Protein AF-A0A182TQW3-F1 (afdb_monomer)

pLDDT: mean 81.16, std 22.15, range [27.34, 97.94]

Foldseek 3Di:
DDDDDDDDPQDDDEDQQFDDSPSPHGDDDVVVHLAPPPWDWDADDSRDIATHADQQFDDRRSPDGDAPPDVDLAPDPWDWDGDRNDIFTHEDPQFDDRRSPHGDQCCVVPVQQADDPWDWDDDGSDIATHEDAQFDDRRRPDGDAQPVPQQAPPPWDWAGDRNDIATHEDPQFAARRSPEGQPCVVVQAPDPWDWDADNPHNDIATREDQQFDDRRRPHGDFPVVVDQQAPPPWDWDGDRRGIATREDAQFDDRRSPDGHFPCVVVPWPDPFDWDGDRNDIDTHDDPPDPPDGDRDDPPDPPPDDDDDPDPDDDDDDDDDDDDDDDDDPDDDDDDDDDDDD

InterPro domains:
  IPR000152 EGF-type aspartate/asparagine hydroxylation site [PS00010] (80-91)
  IPR000152 EGF-type aspartate/asparagine hydroxylation site [PS00010] (120-131)
  IPR000152 EGF-type aspartate/asparagine hydroxylation site [PS00010] (158-169)
  IPR000152 EGF-type aspartate/asparagine hydroxylation site [PS00010] (236-247)
  IPR000152 EGF-type aspartate/asparagine hydroxylation site [PS00010] (274-285)
  IPR000742 EGF-like domain [PF00008] (30-61)
  IPR000742 EGF-like domain [PF00008] (69-98)
  IPR000742 EGF-like domain [PF00008] (147-175)
  IPR000742 EGF-like domain [PF00008] (184-215)
  IPR000742 EGF-like domain [PF00008] (263-285)
  IPR000742 EGF-like domain [PS00022] (51-62)
  IPR000742 EGF-like domain [PS00022] (89-100)
  IPR000742 EGF-like domain [PS00022] (129-140)
  IPR000742 EGF-like domain [PS00022] (167-178)
  IPR000742 EGF-like domain [PS00022] (206-217)
  IPR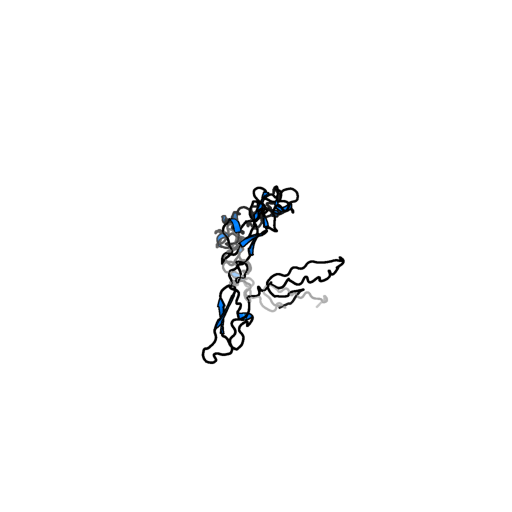000742 EGF-like domain [PS00022] (245-256)
  IPR000742 EGF-like domain [PS01186] (51-62)
  IPR000742 EGF-like domain [PS01186] (129-140)
  IPR000742 EGF-like domain [PS01186] (206-217)
  IPR000742 EGF-like domain [PS01186] (245-256)

Radius of gyration: 55.01 Å; Cα contacts (8 Å, |Δi|>4): 596; chains: 1; bounding box: 114×57×152 Å

Organism: NCBI:txid34690

Structure (mmCIF, N/CA/C/O backbone):
data_AF-A0A182TQW3-F1
#
_entry.id   AF-A0A182TQW3-F1
#
loop_
_atom_site.group_PDB
_atom_site.id
_atom_site.type_symbol
_atom_site.label_atom_id
_atom_site.label_alt_id
_atom_site.label_comp_id
_atom_site.label_asym_id
_atom_site.label_entity_id
_atom_site.label_seq_id
_atom_site.pdbx_PDB_ins_code
_atom_site.Cartn_x
_atom_site.Cartn_y
_atom_site.Cartn_z
_atom_site.occupancy
_atom_site.B_iso_or_equiv
_atom_site.auth_seq_id
_atom_site.auth_comp_id
_atom_site.auth_asym_id
_atom_site.auth_atom_id
_atom_site.pdbx_PDB_model_num
ATOM 1 N N . MET A 1 1 ? -79.678 17.654 56.203 1.00 34.41 1 MET A N 1
ATOM 2 C CA . MET A 1 1 ? -79.999 19.106 56.222 1.00 34.41 1 MET A CA 1
ATOM 3 C C . MET A 1 1 ? -79.226 19.700 57.397 1.00 34.41 1 MET A C 1
ATOM 5 O O . MET A 1 1 ? -79.462 19.227 58.493 1.00 34.41 1 MET A O 1
ATOM 9 N N . ARG A 1 2 ? -78.229 20.586 57.287 1.00 37.72 2 ARG A N 1
ATOM 10 C CA . ARG A 1 2 ? -77.992 21.768 56.430 1.00 37.72 2 ARG A CA 1
ATOM 11 C C . ARG A 1 2 ? -76.503 21.849 56.000 1.00 37.72 2 ARG A C 1
ATOM 13 O O . ARG A 1 2 ? -75.641 21.493 56.787 1.00 37.72 2 ARG A O 1
ATOM 20 N N . THR A 1 3 ? -76.250 22.039 54.699 1.00 36.78 3 THR A N 1
ATOM 21 C CA . THR A 1 3 ? -75.613 23.196 54.004 1.00 36.78 3 THR A CA 1
ATOM 22 C C . THR A 1 3 ? -74.088 23.353 54.119 1.00 36.78 3 THR A C 1
ATOM 24 O O . THR A 1 3 ? -73.597 23.979 55.052 1.00 36.78 3 THR A O 1
ATOM 27 N N . ALA A 1 4 ? -73.387 22.910 53.070 1.00 32.25 4 ALA A N 1
ATOM 28 C CA . ALA A 1 4 ? -72.278 23.620 52.426 1.00 32.25 4 ALA A CA 1
ATOM 29 C C . ALA A 1 4 ? -72.306 23.266 50.922 1.00 32.25 4 ALA A C 1
ATOM 31 O O . ALA A 1 4 ? -72.622 22.131 50.562 1.00 32.25 4 ALA A O 1
ATOM 32 N N . GLU A 1 5 ? -72.099 24.266 50.068 1.00 36.94 5 GLU A N 1
ATOM 33 C CA . GLU A 1 5 ? -72.273 24.241 48.611 1.00 36.94 5 GLU A CA 1
ATOM 34 C C . GLU A 1 5 ? -71.213 23.394 47.875 1.00 36.94 5 GLU A C 1
ATOM 36 O O . GLU A 1 5 ? -70.069 23.279 48.310 1.00 36.94 5 GLU A O 1
ATOM 41 N N . HIS A 1 6 ? -71.621 22.804 46.743 1.00 39.56 6 HIS A N 1
ATOM 42 C CA . HIS A 1 6 ? -70.799 22.063 45.775 1.00 39.56 6 HIS A CA 1
ATOM 43 C C . HIS A 1 6 ? -69.537 22.866 45.390 1.00 39.56 6 HIS A C 1
ATOM 45 O O . HIS A 1 6 ? -69.623 24.048 45.081 1.00 39.56 6 HIS A O 1
ATOM 51 N N . THR A 1 7 ? -68.333 22.288 45.333 1.00 37.94 7 THR A N 1
ATOM 52 C CA . THR A 1 7 ? -67.910 21.460 44.193 1.00 37.94 7 THR A CA 1
ATOM 53 C C . THR A 1 7 ? -66.762 20.519 44.602 1.00 37.94 7 THR A C 1
ATOM 55 O O . THR A 1 7 ? -65.624 20.933 44.784 1.00 37.94 7 THR A O 1
ATOM 58 N N . GLN A 1 8 ? -67.122 19.236 44.707 1.00 44.62 8 GLN A N 1
ATOM 59 C CA . GLN A 1 8 ? -66.324 18.034 44.429 1.00 44.62 8 GLN A CA 1
ATOM 60 C C . GLN A 1 8 ? -65.150 17.661 45.356 1.00 44.62 8 GLN A C 1
ATOM 62 O O . GLN A 1 8 ? -63.990 17.684 44.962 1.00 44.62 8 GLN A O 1
ATOM 67 N N . CYS A 1 9 ? -65.479 17.118 46.534 1.00 47.47 9 CYS A N 1
ATOM 68 C CA . CYS A 1 9 ? -64.620 16.142 47.212 1.00 47.47 9 CYS A CA 1
ATOM 69 C C . CYS A 1 9 ? -65.271 14.753 47.082 1.00 47.47 9 CYS A C 1
ATOM 71 O O . CYS A 1 9 ? -66.098 14.349 47.894 1.00 47.47 9 CYS A O 1
ATOM 73 N N . ASN A 1 10 ? -64.981 14.065 45.976 1.00 55.94 10 ASN A N 1
ATOM 74 C CA . ASN A 1 10 ? -65.621 12.809 45.564 1.00 55.94 10 ASN A CA 1
ATOM 75 C C . ASN A 1 10 ? -65.004 11.567 46.250 1.00 55.94 10 ASN A C 1
ATOM 77 O O . ASN A 1 10 ? -64.784 10.548 45.598 1.00 55.94 10 ASN A O 1
ATOM 81 N N . LEU A 1 11 ? -64.700 11.638 47.551 1.00 59.94 11 LEU A N 1
ATOM 82 C CA . LEU A 1 11 ? -64.132 10.509 48.293 1.00 59.94 11 LEU A CA 1
ATOM 83 C C . LEU A 1 11 ? -64.907 10.261 49.596 1.00 59.94 11 LEU A C 1
ATOM 85 O O . LEU A 1 11 ? -64.672 10.911 50.613 1.00 59.94 11 LEU A O 1
ATOM 89 N N . CYS A 1 12 ? -65.846 9.313 49.561 1.00 70.12 12 CYS A N 1
ATOM 90 C CA . CYS A 1 12 ? -66.469 8.763 50.764 1.00 70.12 12 CYS A CA 1
ATOM 91 C C . CYS A 1 12 ? -65.430 7.924 51.526 1.00 70.12 12 CYS A C 1
ATOM 93 O O . CYS A 1 12 ? -64.939 6.929 50.997 1.00 70.12 12 CYS A O 1
ATOM 95 N N . MET A 1 13 ? -65.092 8.307 52.762 1.00 77.06 13 MET A N 1
ATOM 96 C CA . MET A 1 13 ? -64.320 7.440 53.658 1.00 77.06 13 MET A CA 1
ATOM 97 C C . MET A 1 13 ? -65.274 6.478 54.369 1.00 77.06 13 MET A C 1
ATOM 99 O O . MET A 1 13 ? -66.148 6.916 55.114 1.00 77.06 13 MET A O 1
ATOM 103 N N . CYS A 1 14 ? -65.124 5.180 54.118 1.00 79.56 14 CYS A N 1
ATOM 104 C CA . CYS A 1 14 ? -65.974 4.147 54.705 1.00 79.56 14 CYS A CA 1
ATOM 105 C C . CYS A 1 14 ? -65.579 3.809 56.146 1.00 79.56 14 CYS A C 1
ATOM 107 O O . CYS A 1 14 ? -64.405 3.879 56.510 1.00 79.56 14 CYS A O 1
ATOM 109 N N . GLU A 1 15 ? -66.559 3.393 56.956 1.00 78.56 15 GLU A N 1
ATOM 110 C CA . GLU A 1 15 ? -66.288 2.810 58.273 1.00 78.56 15 GLU A CA 1
ATOM 111 C C . GLU A 1 15 ? -65.476 1.502 58.154 1.00 78.56 15 GLU A C 1
ATOM 113 O O . GLU A 1 15 ? -65.586 0.797 57.141 1.00 78.56 15 GLU A O 1
ATOM 118 N N . PRO A 1 16 ? -64.678 1.134 59.183 1.00 73.88 16 PRO A N 1
ATOM 119 C CA . PRO A 1 16 ? -63.898 -0.100 59.173 1.00 73.88 16 PRO A CA 1
ATOM 120 C C . PRO A 1 16 ? -64.781 -1.324 58.895 1.00 73.88 16 PRO A C 1
ATOM 122 O O . PRO A 1 16 ? -65.657 -1.664 59.689 1.00 73.88 16 PRO A O 1
ATOM 125 N N . GLY A 1 17 ? -64.534 -1.999 57.769 1.00 74.81 17 GLY A N 1
ATOM 126 C CA . GLY A 1 17 ? -65.299 -3.177 57.358 1.00 74.81 17 GLY A CA 1
ATOM 127 C C . GLY A 1 17 ? -66.280 -2.966 56.205 1.00 74.81 17 GLY A C 1
ATOM 128 O O . GLY A 1 17 ? -66.959 -3.928 55.849 1.00 74.81 17 GLY A O 1
ATOM 129 N N . TYR A 1 18 ? -66.330 -1.777 55.597 1.00 80.75 18 TYR A N 1
ATOM 130 C CA . TYR A 1 18 ? -67.124 -1.497 54.396 1.00 80.75 18 TYR A CA 1
ATOM 131 C C . TYR A 1 18 ? -66.255 -0.979 53.238 1.00 80.75 18 TYR A C 1
ATOM 133 O O . TYR A 1 18 ? -65.221 -0.348 53.444 1.00 80.75 18 TYR A O 1
ATOM 141 N N . THR A 1 19 ? -66.663 -1.271 52.005 1.00 80.69 19 THR A N 1
ATOM 142 C CA . THR A 1 19 ? -65.996 -0.901 50.748 1.00 80.69 19 THR A CA 1
ATOM 143 C C . THR A 1 19 ? -67.038 -0.547 49.672 1.00 80.69 19 THR A C 1
ATOM 145 O O . THR A 1 19 ? -68.240 -0.701 49.896 1.00 80.69 19 THR A O 1
ATOM 148 N N . GLY A 1 20 ? -66.597 -0.068 48.507 1.00 76.94 20 GLY A N 1
ATOM 149 C CA . GLY A 1 20 ? -67.465 0.421 47.426 1.00 76.94 20 GLY A CA 1
ATOM 150 C C . GLY A 1 20 ? -67.540 1.949 47.354 1.00 76.94 20 GLY A C 1
ATOM 151 O O . GLY A 1 20 ? -67.079 2.651 48.254 1.00 76.94 20 GLY A O 1
ATOM 152 N N . LYS A 1 21 ? -68.101 2.484 46.261 1.00 81.75 21 LYS A N 1
ATOM 153 C CA . LYS A 1 21 ? -68.125 3.938 45.989 1.00 81.75 21 LYS A CA 1
ATOM 154 C C . LYS A 1 21 ? -68.968 4.706 47.016 1.00 81.75 21 LYS A C 1
ATOM 156 O O . LYS A 1 21 ? -68.689 5.874 47.274 1.00 81.75 21 LYS A O 1
ATOM 161 N N . ASN A 1 22 ? -69.961 4.036 47.601 1.00 83.88 22 ASN A N 1
ATOM 162 C CA . ASN A 1 22 ? -70.878 4.561 48.607 1.00 83.88 22 ASN A CA 1
ATOM 163 C C . ASN A 1 22 ? -70.830 3.740 49.918 1.00 83.88 22 ASN A C 1
ATOM 165 O O . ASN A 1 22 ? -71.768 3.822 50.709 1.00 83.88 22 ASN A O 1
ATOM 169 N N . CYS A 1 23 ? -69.771 2.950 50.154 1.00 82.62 23 CYS A N 1
ATOM 170 C CA . CYS A 1 23 ? -69.615 2.080 51.332 1.00 82.62 23 CYS A CA 1
ATOM 171 C C . CYS A 1 23 ? -70.720 1.019 51.496 1.00 82.62 23 CYS A C 1
ATOM 173 O O . CYS A 1 23 ? -71.064 0.617 52.605 1.00 82.62 23 CYS A O 1
ATOM 175 N N . GLU A 1 24 ? -71.293 0.577 50.381 1.00 82.56 24 GLU A N 1
ATOM 176 C CA . GLU A 1 24 ? -72.445 -0.320 50.320 1.00 82.56 24 GLU A CA 1
ATOM 177 C C . GLU A 1 24 ? -72.103 -1.802 50.530 1.00 82.56 24 GLU A C 1
ATOM 179 O O . GLU A 1 24 ? -72.990 -2.604 50.821 1.00 82.56 24 GLU A O 1
ATOM 184 N N . SER A 1 25 ? -70.833 -2.181 50.365 1.00 81.69 25 SER A N 1
ATOM 185 C CA . SER A 1 25 ? -70.387 -3.577 50.394 1.00 81.69 25 SER A CA 1
ATOM 186 C C . SER A 1 25 ? -69.576 -3.881 51.648 1.00 81.69 25 SER A C 1
ATOM 188 O O . SER A 1 25 ? -68.770 -3.065 52.082 1.00 81.69 25 SER A O 1
ATOM 190 N N . GLY A 1 26 ? -69.731 -5.081 52.212 1.00 80.88 26 GLY A N 1
ATOM 191 C CA . GLY A 1 26 ? -68.857 -5.556 53.287 1.00 80.88 26 GLY A CA 1
ATOM 192 C C . GLY A 1 26 ? -67.436 -5.808 52.774 1.00 80.88 26 GLY A C 1
ATOM 193 O O . GLY A 1 26 ? -67.249 -6.403 51.714 1.00 80.88 26 GLY A O 1
ATOM 194 N N . TYR A 1 27 ? -66.426 -5.366 53.518 1.00 83.88 27 TYR A N 1
ATOM 195 C CA . TYR A 1 27 ? -65.022 -5.600 53.192 1.00 83.88 27 TYR A CA 1
ATOM 196 C C . TYR A 1 27 ? -64.660 -7.074 53.415 1.00 83.88 27 TYR A C 1
ATOM 198 O O . TYR A 1 27 ? -64.742 -7.579 54.537 1.00 83.88 27 TYR A O 1
ATOM 206 N N . ILE A 1 28 ? -64.231 -7.750 52.345 1.00 86.06 28 ILE A N 1
ATOM 207 C CA . ILE A 1 28 ? -63.730 -9.127 52.376 1.00 86.06 28 ILE A CA 1
ATOM 208 C C . ILE A 1 28 ? -62.225 -9.085 52.070 1.00 86.06 28 ILE A C 1
ATOM 210 O O . ILE A 1 28 ? -61.855 -8.853 50.919 1.00 86.06 28 ILE A O 1
ATOM 214 N N . PRO A 1 29 ? -61.341 -9.324 53.059 1.00 86.69 29 PRO A N 1
ATOM 215 C CA . PRO A 1 29 ? -59.902 -9.082 52.922 1.00 86.69 29 PRO A CA 1
ATOM 216 C C . PRO A 1 29 ? -59.186 -9.805 51.765 1.00 86.69 29 PRO A C 1
ATOM 218 O O . PRO A 1 29 ? -58.165 -9.310 51.306 1.00 86.69 29 PRO A O 1
ATOM 221 N N . CYS A 1 30 ? -59.701 -10.947 51.291 1.00 89.94 30 CYS A N 1
ATOM 222 C CA . CYS A 1 30 ? -59.095 -11.754 50.219 1.00 89.94 30 CYS A CA 1
ATOM 223 C C . CYS A 1 30 ? -59.939 -11.836 48.930 1.00 89.94 30 CYS A C 1
ATOM 225 O O . CYS A 1 30 ? -59.713 -12.730 48.116 1.00 89.94 30 CYS A O 1
ATOM 227 N N . SER A 1 31 ? -60.930 -10.958 48.734 1.00 90.25 31 SER A N 1
ATOM 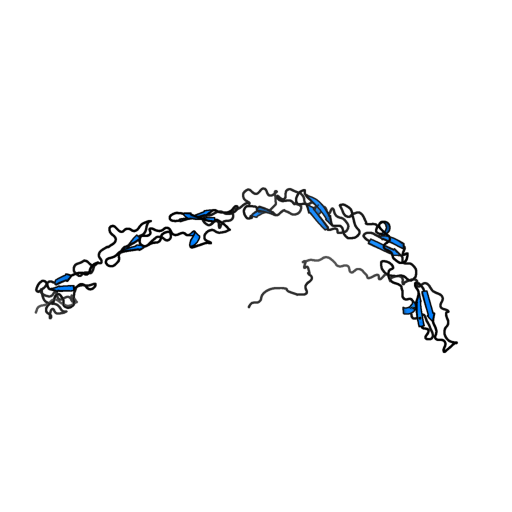228 C CA . SER A 1 31 ? -61.794 -10.990 47.545 1.00 90.25 31 SER A CA 1
ATOM 229 C C . SER A 1 31 ? -62.087 -9.577 47.021 1.00 90.25 31 SER A C 1
ATOM 231 O O . SER A 1 31 ? -62.989 -8.924 47.551 1.00 90.25 31 SER A O 1
ATOM 233 N N . PRO A 1 32 ? -61.389 -9.111 45.962 1.00 88.19 32 PRO A N 1
ATOM 234 C CA . PRO A 1 32 ? -60.300 -9.790 45.239 1.00 88.19 32 PRO A CA 1
ATOM 235 C C . PRO A 1 32 ? -59.017 -9.919 46.082 1.00 88.19 32 PRO A C 1
ATOM 237 O O . PRO A 1 32 ? -58.831 -9.175 47.042 1.00 88.19 32 PRO A O 1
ATOM 240 N N . SER A 1 33 ? -58.142 -10.874 45.741 1.00 91.94 33 SER A N 1
ATOM 241 C CA . SER A 1 33 ? -56.879 -11.074 46.469 1.00 91.94 33 SER A CA 1
ATOM 242 C C . SER A 1 33 ? -56.004 -9.814 46.383 1.00 91.94 33 SER A C 1
ATOM 244 O O . SER A 1 33 ? -55.692 -9.392 45.269 1.00 91.94 33 SER A O 1
ATOM 246 N N . PRO A 1 34 ? -55.579 -9.228 47.519 1.00 92.81 34 PRO A N 1
ATOM 247 C CA . PRO A 1 34 ? -54.639 -8.110 47.530 1.00 92.81 34 PRO A CA 1
ATOM 248 C C . PRO A 1 34 ? -53.194 -8.552 47.249 1.00 92.81 34 PRO A C 1
ATOM 250 O O . PRO A 1 34 ? -52.364 -7.713 46.914 1.00 92.81 34 PRO A O 1
ATOM 253 N N . CYS A 1 35 ? -52.890 -9.848 47.388 1.00 95.69 35 CYS A N 1
ATOM 254 C CA . CYS A 1 35 ? -51.554 -10.394 47.170 1.00 95.69 35 CYS A CA 1
ATOM 255 C C . CYS A 1 35 ? -51.217 -10.440 45.673 1.00 95.69 35 CYS A C 1
ATOM 257 O O . CYS A 1 35 ? -52.005 -10.948 44.871 1.00 95.69 35 CYS A O 1
ATOM 259 N N . GLN A 1 36 ? -50.038 -9.937 45.321 1.00 95.81 36 GLN A N 1
ATOM 260 C CA . GLN A 1 36 ? -49.478 -9.865 43.974 1.00 95.81 36 GLN A CA 1
ATOM 261 C C . GLN A 1 36 ? -48.527 -11.043 43.710 1.00 95.81 36 GLN A C 1
ATOM 263 O O . GLN A 1 36 ? -48.303 -11.876 44.589 1.00 95.81 36 GLN A O 1
ATOM 268 N N . ASN A 1 37 ? -48.007 -11.142 42.481 1.00 94.25 37 ASN A N 1
ATOM 269 C CA . ASN A 1 37 ? -46.970 -12.105 42.077 1.00 94.25 37 ASN A CA 1
ATOM 270 C C . ASN A 1 37 ? -47.269 -13.578 42.429 1.00 94.25 37 ASN A C 1
ATOM 272 O O . ASN A 1 37 ? -46.371 -14.368 42.699 1.00 94.25 37 ASN A O 1
ATOM 276 N N . GLY A 1 38 ? -48.550 -13.965 42.434 1.00 92.56 38 GLY A N 1
ATOM 277 C CA . GLY A 1 38 ? -48.976 -15.326 42.783 1.00 92.56 38 GLY A CA 1
ATOM 278 C C . GLY A 1 38 ? -49.016 -15.619 44.289 1.00 92.56 38 GLY A C 1
ATOM 279 O O . GLY A 1 38 ? -49.159 -16.777 44.682 1.00 92.56 38 GLY A O 1
ATOM 280 N N . GLY A 1 39 ? -48.918 -14.594 45.140 1.00 95.00 39 GLY A N 1
ATOM 281 C CA . GLY A 1 39 ? -49.059 -14.715 46.587 1.00 95.00 39 GLY A CA 1
ATOM 282 C C . GLY A 1 39 ? -50.417 -15.268 47.014 1.00 95.00 39 GLY A C 1
ATOM 283 O O . GLY A 1 39 ? -51.464 -14.946 46.450 1.00 95.00 39 GLY A O 1
ATOM 284 N N . THR A 1 40 ? -50.405 -16.112 48.045 1.00 96.00 40 THR A N 1
ATOM 285 C CA . THR A 1 40 ? -51.624 -16.741 48.569 1.00 96.00 40 THR A CA 1
ATOM 286 C C . THR A 1 40 ? -52.204 -15.900 49.703 1.00 96.00 40 THR A C 1
ATOM 288 O O . THR A 1 40 ? -51.574 -15.759 50.753 1.00 96.00 40 THR A O 1
ATOM 291 N N . CYS A 1 41 ? -53.418 -15.372 49.520 1.00 95.44 41 CYS A N 1
ATOM 292 C CA . CYS A 1 41 ? -54.106 -14.597 50.555 1.00 95.44 41 CYS A CA 1
ATOM 293 C C . CYS A 1 41 ? -54.724 -15.499 51.623 1.00 95.44 41 CYS A C 1
ATOM 295 O O . CYS A 1 41 ? -55.493 -16.413 51.318 1.00 95.44 41 CYS A O 1
ATOM 297 N N . LYS A 1 42 ? -54.436 -15.200 52.890 1.00 94.62 42 LYS A N 1
ATOM 298 C CA . LYS A 1 42 ? -55.077 -15.822 54.046 1.00 94.62 42 LYS A CA 1
ATOM 299 C C . LYS A 1 42 ? -55.744 -14.747 54.897 1.00 94.62 42 LYS A C 1
ATOM 301 O O . LYS A 1 42 ? -55.100 -13.803 55.340 1.00 94.62 42 LYS A O 1
ATOM 306 N N . GLN A 1 43 ? -57.039 -14.899 55.159 1.00 91.00 43 GLN A N 1
ATOM 307 C CA . GLN A 1 43 ? -57.742 -14.007 56.076 1.00 91.00 43 GLN A CA 1
ATOM 308 C C . GLN A 1 43 ? -57.316 -14.304 57.523 1.00 91.00 43 GLN A C 1
ATOM 310 O O . GLN A 1 43 ? -57.457 -15.438 57.987 1.00 91.00 43 GLN A O 1
ATOM 315 N N . SER A 1 44 ? -56.812 -13.287 58.229 1.00 87.25 44 SER A N 1
ATOM 316 C CA . SER A 1 44 ? -56.310 -13.419 59.608 1.00 87.25 44 SER A CA 1
ATOM 317 C C . SER A 1 44 ? -57.338 -12.952 60.637 1.00 87.25 44 SER A C 1
ATOM 319 O O . SER A 1 44 ? -57.530 -13.606 61.659 1.00 87.25 44 SER A O 1
ATOM 321 N N . THR A 1 45 ? -58.049 -11.853 60.366 1.00 86.69 45 THR A N 1
ATOM 322 C CA . THR A 1 45 ? -59.169 -11.380 61.200 1.00 86.69 45 THR A CA 1
ATOM 323 C C . THR A 1 45 ? -60.350 -10.937 60.334 1.00 86.69 45 THR A C 1
ATOM 325 O O . THR A 1 45 ? -60.312 -11.022 59.106 1.00 86.69 45 THR A O 1
ATOM 328 N N . LYS A 1 46 ? -61.420 -10.421 60.956 1.00 82.50 46 LYS A N 1
ATOM 329 C CA . LYS A 1 46 ? -62.594 -9.906 60.236 1.00 82.50 46 LYS A CA 1
ATOM 330 C C . LYS A 1 46 ? -62.238 -8.803 59.225 1.00 82.50 46 LYS A C 1
ATOM 332 O O . LYS A 1 46 ? -62.896 -8.712 58.197 1.00 82.50 46 LYS A O 1
ATOM 337 N N . TYR A 1 47 ? -61.186 -8.022 59.490 1.00 83.06 47 TYR A N 1
ATOM 338 C CA . TYR A 1 47 ? -60.768 -6.892 58.649 1.00 83.06 47 TYR A CA 1
ATOM 339 C C . TYR A 1 47 ? -59.277 -6.919 58.267 1.00 83.06 47 TYR A C 1
ATOM 341 O O . TYR A 1 47 ? -58.776 -5.934 57.734 1.00 83.06 47 TYR A O 1
ATOM 349 N N . SER A 1 48 ? -58.552 -8.013 58.532 1.00 87.69 48 SER A N 1
ATOM 350 C CA . SER A 1 48 ? -57.134 -8.143 58.166 1.00 87.69 48 SER A CA 1
ATOM 351 C C . SER A 1 48 ? -56.847 -9.426 57.393 1.00 87.69 48 SER A C 1
ATOM 353 O O . SER A 1 48 ? -57.497 -10.457 57.583 1.00 87.69 48 SER A O 1
ATOM 355 N N . TYR A 1 49 ? -55.837 -9.346 56.537 1.00 91.62 49 TYR A N 1
ATOM 356 C CA . TYR A 1 49 ? -55.296 -10.444 55.751 1.00 91.62 49 TYR A CA 1
ATOM 357 C C . TYR A 1 49 ? -53.786 -10.546 55.966 1.00 91.62 49 TYR A C 1
ATOM 359 O O . TYR A 1 49 ? -53.150 -9.614 56.461 1.00 91.62 49 TYR A O 1
ATOM 367 N N . GLU A 1 50 ? -53.235 -11.678 55.560 1.00 95.00 50 GLU A N 1
ATOM 368 C CA . GLU A 1 50 ? -51.811 -11.955 55.475 1.00 95.00 50 GLU A CA 1
ATOM 369 C C . GLU A 1 50 ? -51.538 -12.617 54.122 1.00 95.00 50 GLU A C 1
ATOM 371 O O . GLU A 1 50 ? -52.237 -13.557 53.727 1.00 95.00 50 GLU A O 1
ATOM 376 N N . CYS A 1 51 ? -50.541 -12.114 53.401 1.00 95.88 51 CYS A N 1
ATOM 377 C CA . CYS A 1 51 ? -50.097 -12.704 52.148 1.00 95.88 51 CYS A CA 1
ATOM 378 C C . CYS A 1 51 ? -48.935 -13.656 52.415 1.00 95.88 51 CYS A C 1
ATOM 380 O O . CYS A 1 51 ? -47.917 -13.265 52.978 1.00 95.88 51 CYS A O 1
ATOM 382 N N . LYS A 1 52 ? -49.079 -14.913 51.991 1.00 96.38 52 LYS A N 1
ATOM 383 C CA . LYS A 1 52 ? -47.949 -15.840 51.920 1.00 96.38 52 LYS A CA 1
ATOM 384 C C . LYS A 1 52 ? -47.253 -15.660 50.582 1.00 96.38 52 LYS A C 1
ATOM 386 O O . LYS A 1 52 ? -47.816 -16.038 49.550 1.00 96.38 52 LYS A O 1
ATOM 391 N N . CYS A 1 53 ? -46.060 -15.082 50.623 1.00 96.25 53 CYS A N 1
ATOM 392 C CA . CYS A 1 53 ? -45.287 -14.802 49.425 1.00 96.25 53 CYS A CA 1
ATOM 393 C C . CYS A 1 53 ? -44.595 -16.061 48.894 1.00 96.25 53 CYS A C 1
ATOM 395 O O . CYS A 1 53 ? -44.092 -16.859 49.693 1.00 96.25 53 CYS A O 1
ATOM 397 N N . PRO A 1 54 ? -44.595 -16.276 47.566 1.00 95.44 54 PRO A N 1
ATOM 398 C CA . PRO A 1 54 ? -43.738 -17.275 46.944 1.00 95.44 54 PRO A CA 1
ATOM 399 C C . PRO A 1 54 ? -42.256 -16.934 47.184 1.00 95.44 54 PRO A C 1
ATOM 401 O O . PRO A 1 54 ? -41.944 -15.779 47.483 1.00 95.44 54 PRO A O 1
ATOM 404 N N . PRO A 1 55 ? -41.337 -17.908 47.041 1.00 93.88 55 PRO A N 1
ATOM 405 C CA . PRO A 1 55 ? -39.900 -17.636 47.091 1.00 93.88 55 PRO A CA 1
ATOM 406 C C . PRO A 1 55 ? -39.505 -16.519 46.114 1.00 93.88 55 PRO A C 1
ATOM 408 O O . PRO A 1 55 ? -40.007 -16.490 44.990 1.00 93.88 55 PRO A O 1
ATOM 411 N N . GLY A 1 56 ? -38.637 -15.609 46.558 1.00 92.62 56 GLY A N 1
ATOM 412 C CA . GLY A 1 56 ? -38.201 -14.434 45.794 1.00 92.62 56 GLY A CA 1
ATOM 413 C C . GLY A 1 56 ? -39.068 -13.184 45.954 1.00 92.62 56 GLY A C 1
ATOM 414 O O . GLY A 1 56 ? -38.685 -12.144 45.450 1.00 92.62 56 GLY A O 1
ATOM 415 N N . PHE A 1 57 ? -40.206 -13.225 46.657 1.00 96.00 57 PHE A N 1
ATOM 416 C CA . PHE A 1 57 ? -41.030 -12.028 46.877 1.00 96.00 57 PHE A CA 1
ATOM 417 C C . PHE A 1 57 ? -41.183 -11.681 48.357 1.00 96.00 57 PHE A C 1
ATOM 419 O O . PHE A 1 57 ? -41.349 -12.551 49.215 1.00 96.00 57 PHE A O 1
ATOM 426 N N . GLN A 1 58 ? -41.222 -10.382 48.638 1.00 94.25 58 GLN A N 1
ATOM 427 C CA . GLN A 1 58 ? -41.430 -9.806 49.960 1.00 94.25 58 GLN A CA 1
ATOM 428 C C . GLN A 1 58 ? -42.411 -8.623 49.907 1.00 94.25 58 GLN A C 1
ATOM 430 O O . GLN A 1 58 ? -42.981 -8.291 48.866 1.00 94.25 58 GLN A O 1
ATOM 435 N N . GLY A 1 59 ? -42.642 -7.999 51.059 1.00 94.69 59 GLY A N 1
ATOM 436 C CA . GLY A 1 59 ? -43.624 -6.928 51.211 1.00 94.69 59 GLY A CA 1
ATOM 437 C C . GLY A 1 59 ? -44.964 -7.433 51.743 1.00 94.69 59 GLY A C 1
ATOM 438 O O . GLY A 1 59 ? -45.188 -8.631 51.936 1.00 94.69 59 GLY A O 1
ATOM 439 N N . LYS A 1 60 ? -45.871 -6.501 52.041 1.00 93.81 60 LYS A N 1
ATOM 440 C CA . LYS A 1 60 ? -47.155 -6.828 52.686 1.00 93.81 60 LYS A CA 1
ATOM 441 C C . LYS A 1 60 ? -48.078 -7.614 51.754 1.00 93.81 60 LYS A C 1
ATOM 443 O O . LYS A 1 60 ? -48.869 -8.439 52.212 1.00 93.81 60 LYS A O 1
ATOM 448 N N . ASN A 1 61 ? -47.979 -7.324 50.466 1.00 95.25 61 ASN A N 1
ATOM 449 C CA . ASN A 1 61 ? -48.765 -7.888 49.386 1.00 95.25 61 ASN A CA 1
ATOM 450 C C . ASN A 1 61 ? -47.906 -8.716 48.423 1.00 95.25 61 ASN A C 1
ATOM 452 O O . ASN A 1 61 ? -48.396 -9.045 47.347 1.00 95.25 61 ASN A O 1
ATOM 456 N N . CYS A 1 62 ? -46.669 -9.076 48.782 1.00 96.19 62 CYS A N 1
ATOM 457 C CA . CYS A 1 62 ? -45.720 -9.749 47.884 1.00 96.19 62 CYS A CA 1
ATOM 458 C C . CYS A 1 62 ? -45.417 -8.926 46.620 1.00 96.19 62 CYS A C 1
ATOM 460 O O . CYS A 1 62 ? -45.278 -9.468 45.525 1.00 96.19 62 CYS A O 1
ATOM 462 N N . GLU A 1 63 ? -45.420 -7.604 46.770 1.00 94.94 63 GLU A N 1
ATOM 463 C CA . GLU A 1 63 ? -45.273 -6.612 45.711 1.00 94.94 63 GLU A CA 1
ATOM 464 C C . GLU A 1 63 ? -43.809 -6.302 45.375 1.00 94.94 63 GLU A C 1
ATOM 466 O O . GLU A 1 63 ? -43.532 -5.779 44.299 1.00 94.94 63 GLU A O 1
ATOM 471 N N . GLU A 1 64 ? -42.882 -6.642 46.269 1.00 95.25 64 GLU A N 1
ATOM 472 C CA . GLU A 1 64 ? -41.452 -6.396 46.100 1.00 95.25 64 GLU A CA 1
ATOM 473 C C . GLU A 1 64 ? -40.736 -7.696 45.730 1.00 95.25 64 GLU A C 1
ATOM 475 O O . GLU A 1 64 ? -40.948 -8.726 46.372 1.00 95.25 64 GLU A O 1
ATOM 480 N N . ASN A 1 65 ? -39.871 -7.645 44.717 1.00 94.38 65 ASN A N 1
ATOM 481 C CA . ASN A 1 65 ? -38.891 -8.703 44.490 1.00 94.38 65 ASN A CA 1
ATOM 482 C C . ASN A 1 65 ? -37.811 -8.611 45.573 1.00 94.38 65 ASN A C 1
ATOM 484 O O . ASN A 1 65 ? -37.375 -7.511 45.923 1.00 94.38 65 ASN A O 1
ATOM 488 N N . THR A 1 66 ? -37.413 -9.745 46.131 1.00 95.06 66 THR A N 1
ATOM 489 C CA . THR A 1 66 ? -36.291 -9.808 47.063 1.00 95.06 66 THR A CA 1
ATOM 490 C C . THR A 1 66 ? -35.000 -9.656 46.273 1.00 95.06 66 THR A C 1
ATOM 492 O O . THR A 1 66 ? -34.782 -10.405 45.335 1.00 95.06 66 THR A O 1
ATOM 495 N N . ASP A 1 67 ? -34.155 -8.703 46.672 1.00 93.94 67 ASP A N 1
ATOM 496 C CA . ASP A 1 67 ? -32.861 -8.468 46.028 1.00 93.94 67 ASP A CA 1
ATOM 497 C C . ASP A 1 67 ? -31.922 -9.662 46.258 1.00 93.94 67 ASP A C 1
ATOM 499 O O . ASP A 1 67 ? -31.458 -9.891 47.381 1.00 93.94 67 ASP A O 1
ATOM 503 N N . ASP A 1 68 ? -31.657 -10.417 45.192 1.00 95.56 68 ASP A N 1
ATOM 504 C CA . ASP A 1 68 ? -30.789 -11.596 45.188 1.00 95.56 68 ASP A CA 1
ATOM 505 C C . ASP A 1 68 ? -29.299 -11.240 44.967 1.00 95.56 68 ASP A C 1
ATOM 507 O O . ASP A 1 68 ? -28.429 -12.115 45.010 1.00 95.56 68 ASP A O 1
ATOM 511 N N . CYS A 1 69 ? -28.966 -9.961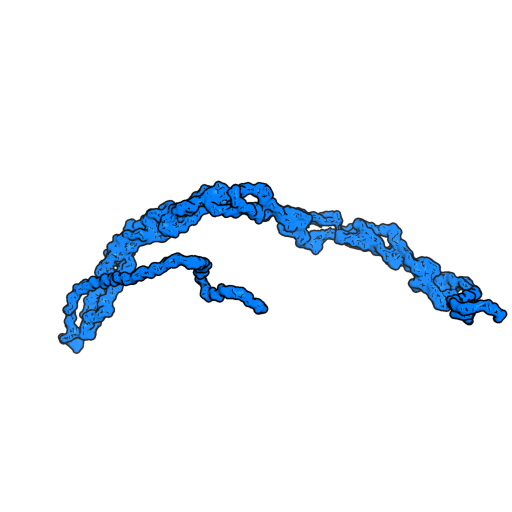 44.752 1.00 96.12 69 CYS A N 1
ATOM 512 C CA . CYS A 1 69 ? -27.594 -9.504 44.516 1.00 96.12 69 CYS A CA 1
ATOM 513 C C . CYS A 1 69 ? -26.669 -9.349 45.743 1.00 96.12 69 CYS A C 1
ATOM 515 O O . CYS A 1 69 ? -25.444 -9.343 45.542 1.00 96.12 69 CYS A O 1
ATOM 517 N N . PRO A 1 70 ? -27.129 -9.193 47.000 1.00 95.62 70 PRO A N 1
ATOM 518 C CA . PRO A 1 70 ? -26.233 -9.117 48.149 1.00 95.62 70 PRO A CA 1
ATOM 519 C C . PRO A 1 70 ? -25.374 -10.383 48.283 1.00 95.62 70 PRO A C 1
ATOM 521 O O . PRO A 1 70 ? -25.879 -11.481 48.490 1.00 95.62 70 PRO A O 1
ATOM 524 N N . GLY A 1 71 ? -24.049 -10.229 48.188 1.00 93.25 71 GLY A N 1
ATOM 525 C CA . GLY A 1 71 ? -23.118 -11.364 48.224 1.00 93.25 71 GLY A CA 1
ATOM 526 C C . GLY A 1 71 ? -23.029 -12.156 46.914 1.00 93.25 71 GLY A C 1
ATOM 527 O O . GLY A 1 71 ? -22.575 -13.300 46.939 1.00 93.25 71 GLY A O 1
ATOM 528 N N . ASN A 1 72 ? -23.448 -11.563 45.790 1.00 95.31 72 ASN A N 1
ATOM 529 C CA . ASN A 1 72 ? -23.282 -12.154 44.465 1.00 95.31 72 ASN A CA 1
ATOM 530 C C . ASN A 1 72 ? -21.819 -12.526 44.167 1.00 95.31 72 ASN A C 1
ATOM 532 O O . ASN A 1 72 ? -20.876 -11.973 44.736 1.00 95.31 72 ASN A O 1
ATOM 536 N N . LEU A 1 73 ? -21.653 -13.459 43.233 1.00 96.50 73 LEU A N 1
ATOM 537 C CA . LEU A 1 73 ? -20.354 -13.990 42.828 1.00 96.50 73 LEU A CA 1
ATOM 538 C C . LEU A 1 73 ? -19.836 -13.382 41.519 1.00 96.50 73 LEU A C 1
ATOM 540 O O . LEU A 1 73 ? -18.891 -13.927 40.955 1.00 96.50 73 LEU A O 1
ATOM 544 N N . CYS A 1 74 ? -20.426 -12.287 41.025 1.00 97.44 74 CYS A N 1
ATOM 545 C CA . CYS A 1 74 ? -20.006 -11.678 39.765 1.00 97.44 74 CYS A CA 1
ATOM 546 C C . CYS A 1 74 ? -18.552 -11.190 39.856 1.00 97.44 74 CYS A C 1
ATOM 548 O O . CYS A 1 74 ? -18.194 -10.390 40.722 1.00 97.44 74 CYS A O 1
ATOM 550 N N . GLN A 1 75 ? -17.709 -11.675 38.948 1.00 96.88 75 GLN A N 1
ATOM 551 C CA . GLN A 1 75 ? -16.277 -11.389 38.895 1.00 96.88 75 GLN A CA 1
ATOM 552 C C . GLN A 1 75 ? -15.962 -10.355 37.810 1.00 96.88 75 GLN A C 1
ATOM 554 O O . GLN A 1 75 ? -16.823 -9.976 37.018 1.00 96.88 75 GLN A O 1
ATOM 559 N N . ASN A 1 76 ? -14.714 -9.879 37.781 1.00 96.25 76 ASN A N 1
ATOM 560 C CA . ASN A 1 76 ? -14.148 -9.102 36.671 1.00 96.25 76 ASN A CA 1
ATOM 561 C C . ASN A 1 76 ? -14.954 -7.856 36.247 1.00 96.25 76 ASN A C 1
ATOM 563 O O . ASN A 1 76 ? -14.997 -7.488 35.076 1.00 96.25 76 ASN A O 1
ATOM 567 N N . GLY A 1 77 ? -15.597 -7.185 37.208 1.00 94.50 77 GLY A N 1
ATOM 568 C CA . GLY A 1 77 ? -16.419 -5.999 36.941 1.00 94.50 77 GLY A CA 1
ATOM 569 C C . GLY A 1 77 ? -17.810 -6.310 36.378 1.00 94.50 77 GLY A C 1
ATOM 570 O O . GLY A 1 77 ? -18.496 -5.398 35.919 1.00 94.50 77 GLY A O 1
ATOM 571 N N . GLY A 1 78 ? -18.238 -7.575 36.421 1.00 96.75 78 GLY A N 1
ATOM 572 C CA . GLY A 1 78 ? -19.612 -7.980 36.150 1.00 96.75 78 GLY A CA 1
ATOM 573 C C . GLY A 1 78 ? -20.604 -7.265 37.064 1.00 96.75 78 GLY A C 1
ATOM 574 O O . GLY A 1 78 ? -20.374 -7.110 38.263 1.00 96.75 78 GLY A O 1
ATOM 575 N N . THR A 1 79 ? -21.718 -6.821 36.488 1.00 97.69 79 THR A N 1
ATOM 576 C CA . THR A 1 79 ? -22.800 -6.174 37.240 1.00 97.69 79 THR A CA 1
ATOM 577 C C . THR A 1 79 ? -23.855 -7.213 37.583 1.00 97.69 79 THR A C 1
ATOM 579 O O . THR A 1 79 ? -24.385 -7.862 36.683 1.00 97.69 79 THR A O 1
ATOM 582 N N . CYS A 1 80 ? -24.168 -7.374 38.869 1.00 97.69 80 CYS A N 1
ATOM 583 C CA . CYS A 1 80 ? -25.261 -8.245 39.282 1.00 97.69 80 CYS A CA 1
ATOM 584 C C . CYS A 1 80 ? -26.604 -7.655 38.853 1.00 97.69 80 CYS A C 1
ATOM 586 O O . CYS A 1 80 ? -26.869 -6.469 39.063 1.00 97.69 80 CYS A O 1
ATOM 588 N N . VAL A 1 81 ? -27.434 -8.495 38.251 1.00 97.00 81 VAL A N 1
ATOM 589 C CA . VAL A 1 81 ? -28.785 -8.159 37.831 1.00 97.00 81 VAL A CA 1
ATOM 590 C C . VAL A 1 81 ? -29.749 -9.079 38.568 1.00 97.00 81 VAL A C 1
ATOM 592 O O . VAL A 1 81 ? -29.726 -10.302 38.392 1.00 97.00 81 VAL A O 1
ATOM 595 N N . ASP A 1 82 ? -30.577 -8.454 39.400 1.00 95.44 82 ASP A N 1
ATOM 596 C CA . ASP A 1 82 ? -31.613 -9.100 40.196 1.00 95.44 82 ASP A CA 1
ATOM 597 C C . ASP A 1 82 ? -32.639 -9.821 39.307 1.00 95.44 82 ASP A C 1
ATOM 599 O O . ASP A 1 82 ? -32.991 -9.360 38.214 1.00 95.44 82 ASP A O 1
ATOM 603 N N . GLY A 1 83 ? -33.101 -10.973 39.772 1.00 93.69 83 GLY A N 1
ATOM 604 C CA . GLY A 1 83 ? -34.079 -11.821 39.103 1.00 93.69 83 GLY A CA 1
ATOM 605 C C . GLY A 1 83 ? -35.052 -12.401 40.124 1.00 93.69 83 GLY A C 1
ATOM 606 O O . GLY A 1 83 ? -35.094 -11.976 41.266 1.00 93.69 83 GLY A O 1
ATOM 607 N N . ILE A 1 84 ? -35.899 -13.347 39.720 1.00 94.06 84 ILE A N 1
ATOM 608 C CA . ILE A 1 84 ? -36.892 -13.917 40.642 1.00 94.06 84 ILE A CA 1
ATOM 609 C C . ILE A 1 84 ? -36.268 -15.114 41.357 1.00 94.06 84 ILE A C 1
ATOM 611 O O . ILE A 1 84 ? -36.159 -16.188 40.757 1.00 94.06 84 ILE A O 1
ATOM 615 N N . ASN A 1 85 ? -35.915 -14.945 42.636 1.00 93.12 85 ASN A N 1
ATOM 616 C CA . ASN A 1 85 ? -35.298 -15.987 43.470 1.00 93.12 85 ASN A CA 1
ATOM 617 C C . ASN A 1 85 ? -33.981 -16.527 42.865 1.00 93.12 85 ASN A C 1
ATOM 619 O O . ASN A 1 85 ? -33.648 -17.709 43.008 1.00 93.12 85 ASN A O 1
ATOM 623 N N . ALA A 1 86 ? -33.293 -15.681 42.105 1.00 94.62 86 ALA A N 1
ATOM 624 C CA . ALA A 1 86 ? -32.034 -15.926 41.424 1.00 94.62 86 ALA A CA 1
ATOM 625 C C . ALA A 1 86 ? -31.492 -14.594 40.895 1.00 94.62 86 ALA A C 1
ATOM 627 O O . ALA A 1 86 ? -32.260 -13.723 40.504 1.00 94.62 86 ALA A O 1
ATOM 628 N N . TYR A 1 87 ? -30.175 -14.485 40.759 1.00 95.94 87 TYR A N 1
ATOM 629 C CA . TYR A 1 87 ? -29.530 -13.375 40.062 1.00 95.94 87 TYR A CA 1
ATOM 630 C C . TYR A 1 87 ? -28.754 -13.890 38.848 1.00 95.94 87 TYR A C 1
ATOM 632 O O . TYR A 1 87 ? -28.476 -15.084 38.729 1.00 95.94 87 TYR A O 1
ATOM 640 N N . HIS A 1 88 ? -28.375 -12.984 37.953 1.00 96.88 88 HIS A N 1
ATOM 641 C CA . HIS A 1 88 ? -27.394 -13.270 36.909 1.00 96.88 88 HIS A CA 1
ATOM 642 C C . HIS A 1 88 ? -26.381 -12.134 36.801 1.00 96.88 88 HIS A C 1
ATOM 644 O O . HIS A 1 88 ? -26.642 -11.007 37.225 1.00 96.88 88 HIS A O 1
ATOM 650 N N . CYS A 1 89 ? -25.215 -12.422 36.233 1.00 97.88 89 CYS A N 1
ATOM 651 C CA . CYS A 1 89 ? -24.174 -11.425 36.035 1.00 97.88 89 CYS A CA 1
ATOM 652 C C . CYS A 1 89 ? -24.208 -10.892 34.600 1.00 97.88 89 CYS A C 1
ATOM 654 O O . CYS A 1 89 ? -24.104 -11.643 33.632 1.00 97.88 89 CYS A O 1
ATOM 656 N N . SER A 1 90 ? -24.320 -9.575 34.457 1.00 97.94 90 SER A N 1
ATOM 657 C CA . SER A 1 90 ? -24.089 -8.885 33.191 1.00 97.94 90 SER A CA 1
ATOM 658 C C . SER A 1 90 ? -22.592 -8.630 33.032 1.00 97.94 90 SER A C 1
ATOM 660 O O . SER A 1 90 ? -22.035 -7.744 33.689 1.00 97.94 90 SER A O 1
ATOM 662 N N . CYS A 1 91 ? -21.943 -9.405 32.166 1.00 97.75 91 CYS A N 1
ATOM 663 C CA . CYS A 1 91 ? -20.496 -9.349 31.970 1.00 97.75 91 CYS A CA 1
ATOM 664 C C . CYS A 1 91 ? -20.053 -8.194 31.059 1.00 97.75 91 CYS A C 1
ATOM 666 O O . CYS A 1 91 ? -20.752 -7.870 30.093 1.00 97.75 91 CYS A O 1
ATOM 668 N N . PRO A 1 92 ? -18.878 -7.586 31.318 1.00 96.75 92 PRO A N 1
ATOM 669 C CA . PRO A 1 92 ? -18.199 -6.739 30.342 1.00 96.75 92 PRO A CA 1
ATOM 670 C C . PRO A 1 92 ? -17.866 -7.522 29.067 1.00 96.75 92 PRO A C 1
ATOM 672 O O . PRO A 1 92 ? -17.767 -8.744 29.091 1.00 96.75 92 PRO A O 1
ATOM 675 N N . SER A 1 93 ? -17.624 -6.822 27.957 1.00 94.56 93 SER A N 1
ATOM 676 C CA . SER A 1 93 ? -17.362 -7.460 26.657 1.00 94.56 93 SER A CA 1
ATOM 677 C C . SER A 1 93 ? -16.116 -8.353 26.612 1.00 94.56 93 SER A C 1
ATOM 679 O O . SER A 1 93 ? -16.023 -9.182 25.714 1.00 94.56 93 SER A O 1
ATOM 681 N N . SER A 1 94 ? -15.173 -8.172 27.540 1.00 96.31 94 SER A N 1
ATOM 682 C CA . SER A 1 94 ? -13.939 -8.961 27.652 1.00 96.31 94 SER A CA 1
ATOM 683 C C . SER A 1 94 ? -14.076 -10.209 28.533 1.00 96.31 94 SER A C 1
ATOM 685 O O . SER A 1 94 ? -13.127 -10.978 28.657 1.00 96.31 94 SER A O 1
ATOM 687 N N . PHE A 1 95 ? -15.247 -10.447 29.135 1.00 97.62 95 PHE A N 1
ATOM 688 C CA . PHE A 1 95 ? -15.483 -11.598 30.005 1.00 97.62 95 PHE A CA 1
ATOM 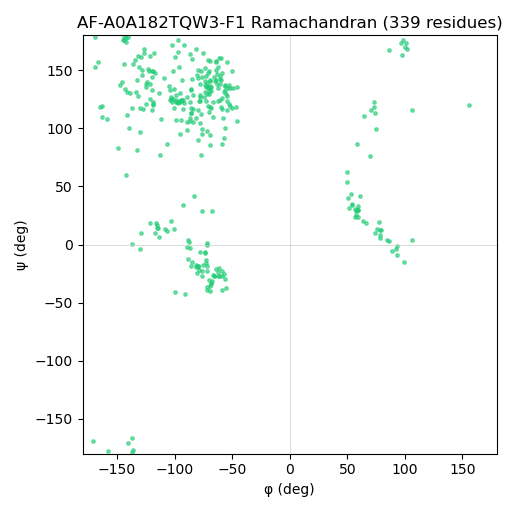689 C C . PHE A 1 95 ? -16.764 -12.346 29.640 1.00 97.62 95 PHE A C 1
ATOM 691 O O . PHE A 1 95 ? -17.726 -11.795 29.107 1.00 97.62 95 PHE A O 1
ATOM 698 N N . THR A 1 96 ? -16.783 -13.636 29.949 1.00 96.50 96 THR A N 1
ATOM 699 C CA . THR A 1 96 ? -17.905 -14.541 29.709 1.00 96.50 96 THR A CA 1
ATOM 700 C C . THR A 1 96 ? -18.027 -15.570 30.839 1.00 96.50 96 THR A C 1
ATOM 702 O O . THR A 1 96 ? -17.211 -15.604 31.759 1.00 96.50 96 THR A O 1
ATOM 705 N N . GLY A 1 97 ? -19.053 -16.416 30.793 1.00 96.25 97 GLY A N 1
ATOM 706 C CA . GLY A 1 97 ? -19.423 -17.319 31.887 1.00 96.25 97 GLY A CA 1
ATOM 707 C C . GLY A 1 97 ? -20.607 -16.813 32.705 1.00 96.25 97 GLY A C 1
ATOM 708 O O . GLY A 1 97 ? -21.098 -15.705 32.496 1.00 96.25 97 GLY A O 1
ATOM 709 N N . GLU A 1 98 ? -21.083 -17.654 33.620 1.00 95.81 98 GLU A N 1
ATOM 710 C CA . GLU A 1 98 ? -22.254 -17.363 34.462 1.00 95.81 98 GLU A CA 1
ATOM 711 C C . GLU A 1 98 ? -21.963 -16.243 35.469 1.00 95.81 98 GLU A C 1
ATOM 713 O O . GLU A 1 98 ? -22.821 -15.405 35.747 1.00 95.81 98 GLU A O 1
ATOM 718 N N . PHE A 1 99 ? -20.723 -16.192 35.956 1.00 97.00 99 PHE A N 1
ATOM 719 C CA . PHE A 1 99 ? -20.230 -15.225 36.928 1.00 97.00 99 PHE A CA 1
ATOM 720 C C . PHE A 1 99 ? -19.135 -14.322 36.347 1.00 97.00 99 PHE A C 1
ATOM 722 O O . PHE A 1 99 ? -18.409 -13.676 37.101 1.00 97.00 99 PHE A O 1
ATOM 729 N N . CYS A 1 100 ? -19.023 -14.240 35.017 1.00 97.62 100 CYS A N 1
ATOM 730 C CA . CYS A 1 100 ? -17.989 -13.478 34.306 1.00 97.62 100 CYS A CA 1
ATOM 731 C C . CYS A 1 100 ? -16.556 -13.927 34.636 1.00 97.62 100 CYS A C 1
ATOM 733 O O . CYS A 1 100 ? -15.623 -13.125 34.637 1.00 97.62 100 CYS A O 1
ATOM 735 N N . GLU A 1 101 ? -16.384 -15.207 34.956 1.00 96.75 101 GLU A N 1
ATOM 736 C CA . GLU A 1 101 ? -15.129 -15.807 35.402 1.00 96.75 101 GLU A CA 1
ATOM 737 C C . GLU A 1 101 ? -14.166 -16.153 34.257 1.00 96.75 101 GLU A C 1
ATOM 739 O O . GLU A 1 101 ? -12.968 -16.315 34.489 1.00 96.75 101 GLU A O 1
ATOM 744 N N . ASN A 1 102 ? -14.670 -16.257 33.025 1.00 96.69 102 ASN A N 1
ATOM 745 C CA . ASN A 1 102 ? -13.880 -16.670 31.872 1.00 96.69 102 ASN A CA 1
ATOM 746 C C . ASN A 1 102 ? -13.463 -15.461 31.041 1.00 96.69 102 ASN A C 1
ATOM 748 O O . ASN A 1 102 ? -14.278 -14.603 30.711 1.00 96.69 102 ASN A O 1
ATOM 752 N N . ASP A 1 103 ? -12.193 -15.432 30.666 1.00 97.75 103 ASP A N 1
ATOM 753 C CA . ASP A 1 103 ? -11.633 -14.450 29.745 1.00 97.75 103 ASP A CA 1
ATOM 754 C C . ASP A 1 103 ? -12.110 -14.710 28.310 1.00 97.75 103 ASP A C 1
ATOM 756 O O . ASP A 1 103 ? -12.179 -15.866 27.876 1.00 97.75 103 ASP A O 1
ATOM 760 N N . VAL A 1 104 ? -12.447 -13.654 27.573 1.00 97.19 104 VAL A N 1
ATOM 761 C CA . VAL A 1 104 ? -12.763 -13.762 26.145 1.00 97.19 104 VAL A CA 1
ATOM 762 C C . VAL A 1 104 ? -11.471 -13.666 25.348 1.00 97.19 104 VAL A C 1
ATOM 764 O O . VAL A 1 104 ? -10.794 -12.655 25.406 1.00 97.19 104 VAL A O 1
ATOM 767 N N . ASP A 1 105 ? -11.173 -14.680 24.533 1.00 96.75 105 ASP A N 1
ATOM 768 C CA . ASP A 1 105 ? -10.079 -14.583 23.565 1.00 96.75 105 ASP A CA 1
ATOM 769 C C . ASP A 1 105 ? -10.512 -13.722 22.368 1.00 96.75 105 ASP A C 1
ATOM 771 O O . ASP A 1 105 ? -11.147 -14.210 21.420 1.00 96.75 105 ASP A O 1
ATOM 775 N N . GLU A 1 106 ? -10.194 -12.424 22.403 1.00 96.06 106 GLU A N 1
ATOM 776 C CA . GLU A 1 106 ? -10.580 -11.515 21.322 1.00 96.06 106 GLU A CA 1
ATOM 777 C C . GLU A 1 106 ? -9.883 -11.849 19.998 1.00 96.06 106 GLU A C 1
ATOM 779 O O . GLU A 1 106 ? -10.453 -11.602 18.931 1.00 96.06 106 GLU A O 1
ATOM 784 N N . CYS A 1 107 ? -8.694 -12.455 20.046 1.00 96.06 107 CYS A N 1
ATOM 785 C CA . CYS A 1 107 ? -7.951 -12.865 18.857 1.00 96.06 107 CYS A CA 1
ATOM 786 C C . CYS A 1 107 ? -8.641 -14.038 18.144 1.00 96.06 107 CYS A C 1
ATOM 788 O O . CYS A 1 107 ? -8.725 -14.052 16.914 1.00 96.06 107 CYS A O 1
ATOM 790 N N . ALA A 1 108 ? -9.167 -15.004 18.902 1.00 95.44 108 ALA A N 1
ATOM 791 C CA . ALA A 1 108 ? -9.930 -16.125 18.356 1.00 95.44 108 ALA A CA 1
ATOM 792 C C . ALA A 1 108 ? -11.318 -15.691 17.862 1.00 95.44 108 ALA A C 1
ATOM 794 O O . ALA A 1 108 ? -11.783 -16.156 16.818 1.00 95.44 108 ALA A O 1
ATOM 795 N N . LEU A 1 109 ? -11.975 -14.781 18.589 1.00 94.69 109 LEU A N 1
ATOM 796 C CA . LEU A 1 109 ? -13.302 -14.279 18.233 1.00 94.69 109 LEU A CA 1
ATOM 797 C C . LEU A 1 109 ? -13.262 -13.352 17.008 1.00 94.69 109 LEU A C 1
ATOM 799 O O . LEU A 1 109 ? -14.187 -13.354 16.192 1.00 94.69 109 LEU A O 1
ATOM 803 N N . ARG A 1 110 ? -12.204 -12.541 16.879 1.00 92.56 110 ARG A N 1
ATOM 804 C CA . ARG A 1 110 ? -12.040 -11.531 15.825 1.00 92.56 110 ARG A CA 1
ATOM 805 C C . ARG A 1 110 ? -10.639 -11.620 15.199 1.00 92.56 110 ARG A C 1
ATOM 807 O O . ARG A 1 110 ? -9.788 -10.779 15.480 1.00 92.56 110 ARG A O 1
ATOM 814 N N . PRO A 1 111 ? -10.415 -12.550 14.252 1.00 88.94 111 PRO A N 1
ATOM 815 C CA . PRO A 1 111 ? -9.092 -12.786 13.662 1.00 88.94 111 PRO A CA 1
ATOM 816 C C . PRO A 1 111 ? -8.453 -11.569 12.972 1.00 88.94 111 PRO A C 1
ATOM 818 O O . PRO A 1 111 ? -7.239 -11.515 12.819 1.00 88.94 111 PRO A O 1
ATOM 821 N N . SER A 1 112 ? -9.258 -10.592 12.542 1.00 91.69 112 SER A N 1
ATOM 822 C CA . SER A 1 112 ? -8.803 -9.367 11.863 1.00 91.69 112 SER A CA 1
ATOM 823 C C . SER A 1 112 ? -8.806 -8.130 12.770 1.00 91.69 112 SER A C 1
ATOM 825 O O . SER A 1 112 ? -8.883 -7.011 12.272 1.00 91.69 112 SER A O 1
ATOM 827 N N . ILE A 1 113 ? -8.789 -8.312 14.096 1.00 94.75 113 ILE A N 1
ATOM 828 C CA . ILE A 1 113 ? -8.757 -7.197 15.053 1.00 94.75 113 ILE A CA 1
ATOM 829 C C . ILE A 1 113 ? -7.438 -6.418 15.003 1.00 94.75 113 ILE A C 1
ATOM 831 O O . ILE A 1 113 ? -7.445 -5.208 15.203 1.00 94.75 113 ILE A O 1
ATOM 835 N N . CYS A 1 114 ? -6.336 -7.100 14.681 1.00 96.69 114 CYS A N 1
ATOM 836 C CA . CYS A 1 114 ? -5.051 -6.487 14.370 1.00 96.69 114 CYS A CA 1
ATOM 837 C C . CYS A 1 114 ? -4.883 -6.419 12.847 1.00 96.69 114 CYS A C 1
ATOM 839 O O . CYS A 1 114 ? -5.060 -7.420 12.147 1.00 96.69 114 CYS A O 1
ATOM 841 N N . GLN A 1 115 ? -4.561 -5.238 12.327 1.00 96.06 115 GLN A N 1
ATOM 842 C CA . GLN A 1 115 ? -4.489 -4.967 10.893 1.00 96.06 115 GLN A CA 1
ATOM 843 C C . GLN A 1 115 ? -3.074 -5.189 10.333 1.00 96.06 115 GLN A C 1
ATOM 845 O O . GLN A 1 115 ? -2.117 -5.414 11.071 1.00 96.06 115 GLN A O 1
ATOM 850 N N . ASN A 1 116 ? -2.937 -5.141 9.004 1.00 95.62 116 ASN A N 1
ATOM 851 C CA . ASN A 1 116 ? -1.647 -5.071 8.298 1.00 95.62 116 ASN A CA 1
ATOM 852 C C . ASN A 1 116 ? -0.629 -6.173 8.653 1.00 95.62 116 ASN A C 1
ATOM 854 O O . ASN A 1 116 ? 0.578 -5.945 8.676 1.00 95.62 116 ASN A O 1
ATOM 858 N N . GLY A 1 117 ? -1.115 -7.390 8.918 1.00 92.56 117 GLY A N 1
ATOM 859 C CA . GLY A 1 117 ? -0.263 -8.537 9.248 1.00 92.56 117 GLY A CA 1
ATOM 860 C C . GLY A 1 117 ? 0.295 -8.518 10.674 1.00 92.56 117 GLY A C 1
ATOM 861 O O . GLY A 1 117 ? 1.206 -9.287 10.979 1.00 92.56 117 GLY A O 1
ATOM 862 N N . ALA A 1 118 ? -0.234 -7.659 11.547 1.00 96.69 118 ALA A N 1
ATOM 863 C CA . ALA A 1 118 ? 0.105 -7.640 12.961 1.00 96.69 118 ALA A CA 1
ATOM 864 C C . ALA A 1 118 ? -0.312 -8.935 13.678 1.00 96.69 118 ALA A C 1
ATOM 866 O O . ALA A 1 118 ? -1.289 -9.596 13.320 1.00 96.69 118 ALA A O 1
ATOM 867 N N . THR A 1 119 ? 0.437 -9.287 14.723 1.00 96.44 119 THR A N 1
ATOM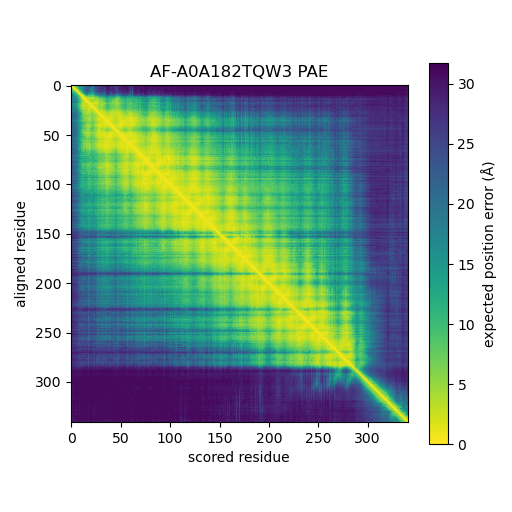 868 C CA . THR A 1 119 ? 0.158 -10.470 15.548 1.00 96.44 119 THR A CA 1
ATOM 869 C C . THR A 1 119 ? -0.717 -10.083 16.732 1.00 96.44 119 THR A C 1
ATOM 871 O O . THR A 1 119 ? -0.346 -9.209 17.513 1.00 96.44 119 THR A O 1
ATOM 874 N N . CYS A 1 120 ? -1.860 -10.748 16.881 1.00 97.31 120 CYS A N 1
ATOM 875 C CA . CYS A 1 120 ? -2.736 -10.584 18.037 1.00 97.31 120 CYS A CA 1
ATOM 876 C C . CYS A 1 120 ? -2.290 -11.497 19.179 1.00 97.31 120 CYS A C 1
ATOM 878 O O . CYS A 1 120 ? -2.045 -12.686 18.967 1.00 97.31 120 CYS A O 1
ATOM 880 N N . THR A 1 121 ? -2.216 -10.950 20.388 1.00 96.44 121 THR A N 1
ATOM 881 C CA . THR A 1 121 ? -1.990 -11.715 21.615 1.00 96.44 121 THR A CA 1
ATOM 882 C C . THR A 1 121 ? -3.097 -11.417 22.613 1.00 96.44 121 THR A C 1
ATOM 884 O O . THR A 1 121 ? -3.259 -10.261 23.014 1.00 96.44 121 THR A O 1
ATOM 887 N N . ASN A 1 122 ? -3.827 -12.452 23.025 1.00 96.56 122 ASN A N 1
ATOM 888 C CA . ASN A 1 122 ? -4.835 -12.337 24.066 1.00 96.56 122 ASN A CA 1
ATOM 889 C C . ASN A 1 122 ? -4.189 -12.084 25.437 1.00 96.56 122 ASN A C 1
ATOM 891 O O . ASN A 1 122 ? -3.150 -12.668 25.764 1.00 96.56 122 ASN A O 1
ATOM 895 N N . THR A 1 123 ? -4.800 -11.224 26.241 1.00 95.69 123 THR A N 1
ATOM 896 C CA . THR A 1 123 ? -4.387 -10.913 27.614 1.00 95.69 123 THR A CA 1
ATOM 897 C C . THR A 1 123 ? -5.604 -10.968 28.531 1.00 95.69 123 THR A C 1
ATOM 899 O O . THR A 1 123 ? -6.735 -10.925 28.079 1.00 95.69 123 THR A O 1
ATOM 902 N N . HIS A 1 124 ? -5.410 -11.077 29.841 1.00 95.38 124 HIS A N 1
ATOM 903 C CA . HIS A 1 124 ? -6.573 -11.157 30.719 1.00 95.38 124 HIS A CA 1
ATOM 904 C C . HIS A 1 124 ? -7.341 -9.824 30.740 1.00 95.38 124 HIS A C 1
ATOM 906 O O . HIS A 1 124 ? -6.799 -8.802 31.170 1.00 95.38 124 HIS A O 1
ATOM 912 N N . GLY A 1 125 ? -8.590 -9.845 30.283 1.00 93.50 125 GLY A N 1
ATOM 913 C CA . GLY A 1 125 ? -9.503 -8.713 30.183 1.00 93.50 125 GLY A CA 1
ATOM 914 C C . GLY A 1 125 ? -9.271 -7.784 28.988 1.00 93.50 125 GLY A C 1
ATOM 915 O O . GLY A 1 125 ? -9.873 -6.706 28.973 1.00 93.50 125 GLY A O 1
ATOM 916 N N . SER A 1 126 ? -8.390 -8.138 28.043 1.00 95.19 126 SER A N 1
ATOM 917 C CA . SER A 1 126 ? -8.034 -7.315 26.876 1.00 95.19 126 SER A CA 1
ATOM 918 C C . SER A 1 126 ? -7.215 -8.113 25.854 1.00 95.19 126 SER A C 1
ATOM 920 O O . SER A 1 126 ? -6.710 -9.188 26.129 1.00 95.19 126 SER A O 1
ATOM 922 N N . TYR A 1 127 ? -6.858 -7.499 24.736 1.00 95.62 127 TYR A N 1
ATOM 923 C CA . TYR A 1 127 ? -5.849 -8.014 23.812 1.00 95.62 127 TYR A CA 1
ATOM 924 C C . TYR A 1 127 ? -4.783 -6.957 23.532 1.00 95.62 127 TYR A C 1
ATOM 926 O O . TYR A 1 127 ? -4.939 -5.779 23.866 1.00 95.62 127 TYR A O 1
ATOM 934 N N . ASN A 1 128 ? -3.690 -7.382 22.902 1.00 96.38 128 ASN A N 1
ATOM 935 C CA . ASN A 1 128 ? -2.672 -6.488 22.371 1.00 96.38 128 ASN A CA 1
ATOM 936 C C . ASN A 1 128 ? -2.293 -6.883 20.941 1.00 96.38 128 ASN A C 1
ATOM 938 O O . ASN A 1 128 ? -2.167 -8.069 20.628 1.00 96.38 128 ASN A O 1
ATOM 942 N N . CYS A 1 129 ? -2.071 -5.881 20.095 1.00 97.81 129 CYS A N 1
ATOM 943 C CA . CYS A 1 129 ? -1.578 -6.065 18.738 1.00 97.81 129 CYS A CA 1
ATOM 944 C C . CYS A 1 129 ? -0.087 -5.727 18.671 1.00 97.81 129 CYS A C 1
ATOM 946 O O . CYS A 1 129 ? 0.339 -4.620 18.994 1.00 97.81 129 CYS A O 1
ATOM 948 N N . ILE A 1 130 ? 0.716 -6.686 18.221 1.00 96.62 130 ILE A N 1
ATOM 949 C CA . ILE A 1 130 ? 2.141 -6.495 17.957 1.00 96.62 130 ILE A CA 1
ATOM 950 C C . ILE A 1 130 ? 2.294 -6.147 16.477 1.00 96.62 130 ILE A C 1
ATOM 952 O O . ILE A 1 130 ? 2.121 -7.003 15.604 1.00 96.62 130 ILE A O 1
ATOM 956 N N . CYS A 1 131 ? 2.594 -4.878 16.208 1.00 97.62 131 CYS A N 1
ATOM 957 C CA . CYS A 1 131 ? 2.697 -4.348 14.853 1.00 97.62 131 CYS A CA 1
ATOM 958 C C . CYS A 1 131 ? 3.960 -4.830 14.137 1.00 97.62 131 CYS A C 1
ATOM 960 O O . CYS A 1 131 ? 5.028 -4.967 14.739 1.00 97.62 131 CYS A O 1
ATOM 962 N N . VAL A 1 132 ? 3.838 -5.053 12.828 1.00 96.25 132 VAL A N 1
ATOM 963 C CA . VAL A 1 132 ? 4.998 -5.246 11.950 1.00 96.25 132 VAL A CA 1
ATOM 964 C C . VAL A 1 132 ? 5.688 -3.904 11.687 1.00 96.25 132 VAL A C 1
ATOM 966 O O . VAL A 1 132 ? 5.132 -2.837 11.956 1.00 96.25 132 VAL A O 1
ATOM 969 N N . ASN A 1 133 ? 6.919 -3.950 11.174 1.00 95.19 133 ASN A N 1
ATOM 970 C CA . ASN A 1 133 ? 7.683 -2.741 10.872 1.00 95.19 133 ASN A CA 1
ATOM 971 C C . ASN A 1 133 ? 6.907 -1.817 9.908 1.00 95.19 133 ASN A C 1
ATOM 973 O O . ASN A 1 133 ? 6.302 -2.300 8.952 1.00 95.19 133 ASN A O 1
ATOM 977 N N . GLY A 1 134 ? 6.905 -0.512 10.195 1.00 94.88 134 GLY A N 1
ATOM 978 C CA . GLY A 1 134 ? 6.160 0.496 9.432 1.00 94.88 134 GLY A CA 1
ATOM 979 C C . GLY A 1 134 ? 4.759 0.823 9.958 1.00 94.88 134 GLY A C 1
ATOM 980 O O . GLY A 1 134 ? 4.179 1.801 9.511 1.00 94.88 134 GLY A O 1
ATOM 981 N N . TRP A 1 135 ? 4.214 0.085 10.934 1.00 97.38 135 TRP A N 1
ATOM 982 C CA . TRP A 1 135 ? 2.866 0.341 11.466 1.00 97.38 135 TRP A CA 1
ATOM 983 C C . TRP A 1 135 ? 2.865 0.678 12.956 1.00 97.38 135 TRP A C 1
ATOM 985 O O . TRP A 1 135 ? 3.681 0.173 13.728 1.00 97.38 135 TRP A O 1
ATOM 995 N N . ASN A 1 136 ? 1.907 1.502 13.378 1.00 96.31 136 ASN A N 1
ATOM 996 C CA . ASN A 1 136 ? 1.658 1.828 14.779 1.00 96.31 136 ASN A CA 1
ATOM 997 C C . ASN A 1 136 ? 0.153 1.920 15.098 1.00 96.31 136 ASN A C 1
ATOM 999 O O . ASN A 1 136 ? -0.707 1.769 14.227 1.00 96.31 136 ASN A O 1
ATOM 1003 N N . GLY A 1 137 ? -0.156 2.179 16.369 1.00 95.81 137 GLY A N 1
ATOM 1004 C CA . GLY A 1 137 ? -1.522 2.274 16.881 1.00 95.81 137 GLY A CA 1
ATOM 1005 C C . GLY A 1 137 ? -1.979 1.000 17.600 1.00 95.81 137 GLY A C 1
ATOM 1006 O O . GLY A 1 137 ? -1.282 -0.013 17.563 1.00 95.81 137 GLY A O 1
ATOM 1007 N N . PRO A 1 138 ? -3.137 1.047 18.280 1.00 94.44 138 PRO A N 1
ATOM 1008 C CA . PRO A 1 138 ? -3.639 -0.066 19.090 1.00 94.44 138 PRO A CA 1
ATOM 1009 C C . PRO A 1 138 ? -4.029 -1.300 18.263 1.00 94.44 138 PRO A C 1
ATOM 1011 O O . PRO A 1 138 ? -3.989 -2.414 18.770 1.00 94.44 138 PRO A O 1
ATOM 1014 N N . ASP A 1 139 ? -4.386 -1.110 16.995 1.00 95.94 139 ASP A N 1
ATOM 1015 C CA . ASP A 1 139 ? -4.749 -2.150 16.030 1.00 95.94 139 ASP A CA 1
ATOM 1016 C C . ASP A 1 139 ? -3.786 -2.205 14.832 1.00 95.94 139 ASP A C 1
ATOM 1018 O O . ASP A 1 139 ? -4.049 -2.908 13.857 1.00 95.94 139 ASP A O 1
ATOM 1022 N N . CYS A 1 140 ? -2.661 -1.485 14.899 1.00 97.31 140 CYS A N 1
ATOM 1023 C CA . CYS A 1 140 ? -1.655 -1.404 13.838 1.00 97.31 140 CYS A CA 1
ATOM 1024 C C . CYS A 1 140 ? -2.195 -0.879 12.493 1.00 97.31 140 CYS A C 1
ATOM 1026 O O . CYS A 1 140 ? -1.691 -1.250 11.430 1.00 97.31 140 CYS A O 1
ATOM 1028 N N . SER A 1 141 ? -3.223 -0.022 12.521 1.00 96.62 141 SER A N 1
ATOM 1029 C CA . SER A 1 141 ? -3.822 0.566 11.316 1.00 96.62 141 SER A CA 1
ATOM 1030 C C . SER A 1 141 ? -3.044 1.745 10.739 1.00 96.62 141 SER A C 1
ATOM 1032 O O . SER A 1 141 ? -3.275 2.129 9.594 1.00 96.62 141 SER A O 1
ATOM 1034 N N . ASN A 1 142 ? -2.170 2.370 11.527 1.00 95.88 142 ASN A N 1
ATOM 1035 C CA . ASN A 1 142 ? -1.560 3.641 11.156 1.00 95.88 142 ASN A CA 1
ATOM 1036 C C . ASN A 1 142 ? -0.188 3.403 10.538 1.00 95.88 142 ASN A C 1
ATOM 1038 O O . ASN A 1 142 ? 0.684 2.830 11.193 1.00 95.88 142 ASN A O 1
ATOM 1042 N N . ASN A 1 143 ? 0.008 3.867 9.305 1.00 95.50 143 ASN A N 1
ATOM 1043 C CA . ASN A 1 143 ? 1.329 3.871 8.690 1.00 95.50 143 ASN A CA 1
ATOM 1044 C C . ASN A 1 143 ? 2.210 4.908 9.395 1.00 95.50 143 ASN A C 1
ATOM 1046 O O . ASN A 1 143 ? 1.766 6.031 9.649 1.00 95.50 143 ASN A O 1
ATOM 1050 N N . ILE A 1 144 ? 3.427 4.518 9.758 1.00 95.94 144 ILE A N 1
ATOM 1051 C CA . ILE A 1 144 ? 4.423 5.430 10.316 1.00 95.94 144 ILE A CA 1
ATOM 1052 C C . ILE A 1 144 ? 4.908 6.323 9.177 1.00 95.94 144 ILE A C 1
ATOM 1054 O O . ILE A 1 144 ? 5.283 5.808 8.136 1.00 95.94 144 ILE A O 1
ATOM 1058 N N . ASP A 1 145 ? 4.908 7.640 9.388 1.00 94.19 145 ASP A N 1
ATOM 1059 C CA . ASP A 1 145 ? 5.437 8.587 8.405 1.00 94.19 145 ASP A CA 1
ATOM 1060 C C . ASP A 1 145 ? 6.968 8.493 8.358 1.00 94.19 145 ASP A C 1
ATOM 1062 O O . ASP A 1 145 ? 7.676 9.081 9.183 1.00 94.19 145 ASP A O 1
ATOM 1066 N N . ASP A 1 146 ? 7.471 7.744 7.381 1.00 94.19 146 ASP A N 1
ATOM 1067 C CA . ASP A 1 146 ? 8.897 7.519 7.158 1.00 94.19 146 ASP A CA 1
ATOM 1068 C C . ASP A 1 146 ? 9.594 8.763 6.562 1.00 94.19 146 ASP A C 1
ATOM 1070 O O . ASP A 1 146 ? 10.825 8.808 6.458 1.00 94.19 146 ASP A O 1
ATOM 1074 N N . CYS A 1 147 ? 8.836 9.803 6.185 1.00 93.94 147 CYS A N 1
ATOM 1075 C CA . CYS A 1 147 ? 9.371 11.031 5.601 1.00 93.94 147 CYS A CA 1
ATOM 1076 C C . CYS A 1 147 ? 9.839 12.075 6.620 1.00 93.94 147 CYS A C 1
ATOM 1078 O O . CYS A 1 147 ? 10.578 12.984 6.233 1.00 93.94 147 CYS A O 1
ATOM 1080 N N . VAL A 1 148 ? 9.462 11.963 7.898 1.00 90.19 148 VAL A N 1
ATOM 1081 C CA . VAL A 1 148 ? 9.850 12.937 8.941 1.00 90.19 148 VAL A CA 1
ATOM 1082 C C . VAL A 1 148 ? 11.372 13.044 9.083 1.00 90.19 148 VAL A C 1
ATOM 1084 O O . VAL A 1 148 ? 11.901 14.149 9.199 1.00 90.19 148 VAL A O 1
ATOM 1087 N N . ASP A 1 149 ? 12.068 11.910 8.992 1.00 83.88 149 ASP A N 1
ATOM 1088 C CA . ASP A 1 149 ? 13.529 11.811 9.096 1.00 83.88 149 ASP A CA 1
ATOM 1089 C C . ASP A 1 149 ? 14.204 11.493 7.743 1.00 83.88 149 ASP A C 1
ATOM 1091 O O . ASP A 1 149 ? 15.382 11.125 7.686 1.00 83.88 149 ASP A O 1
ATOM 1095 N N . ALA A 1 150 ? 13.476 11.614 6.626 1.00 83.81 150 ALA A N 1
ATOM 1096 C CA . ALA A 1 150 ? 13.982 11.216 5.317 1.00 83.81 150 ALA A CA 1
ATOM 1097 C C . ALA A 1 150 ? 15.076 12.152 4.779 1.00 83.81 150 ALA A C 1
ATOM 1099 O O . ALA A 1 150 ? 14.942 13.374 4.727 1.00 83.81 150 ALA A O 1
ATOM 1100 N N . ALA A 1 151 ? 16.148 11.548 4.263 1.00 87.62 151 ALA A N 1
ATOM 1101 C CA . ALA A 1 151 ? 17.330 12.234 3.739 1.00 87.62 151 ALA A CA 1
ATOM 1102 C C . ALA A 1 151 ? 17.274 12.505 2.219 1.00 87.62 151 ALA A C 1
ATOM 1104 O O . ALA A 1 151 ? 18.300 12.437 1.536 1.00 87.62 151 ALA A O 1
ATOM 1105 N N . CYS A 1 152 ? 16.091 12.766 1.655 1.00 92.81 152 CYS A N 1
ATOM 1106 C CA . CYS A 1 152 ? 15.982 13.097 0.232 1.00 92.81 152 CYS A CA 1
ATOM 1107 C C . CYS A 1 152 ? 16.784 14.367 -0.102 1.00 92.81 152 CYS A C 1
ATOM 1109 O O . CYS A 1 152 ? 16.752 15.347 0.642 1.00 92.81 152 CYS A O 1
ATOM 1111 N N . PHE A 1 153 ? 17.495 14.368 -1.235 1.00 90.94 153 PHE A N 1
ATOM 1112 C CA . PHE A 1 153 ? 18.275 15.525 -1.673 1.00 90.94 153 PHE A CA 1
ATOM 1113 C C . PHE A 1 153 ? 17.392 16.769 -1.840 1.00 90.94 153 PHE A C 1
ATOM 1115 O O . PHE A 1 153 ? 16.227 16.679 -2.234 1.00 90.94 153 PHE A O 1
ATOM 1122 N N . ASN A 1 154 ? 17.965 17.945 -1.575 1.00 84.19 154 ASN A N 1
ATOM 1123 C CA . ASN A 1 154 ? 17.247 19.217 -1.590 1.00 84.19 154 ASN A CA 1
ATOM 1124 C C . ASN A 1 154 ? 16.469 19.422 -2.901 1.00 84.19 154 ASN A C 1
ATOM 1126 O O . ASN A 1 154 ? 17.050 19.481 -3.986 1.00 84.19 154 ASN A O 1
ATOM 1130 N N . GLY A 1 155 ? 15.148 19.559 -2.776 1.00 85.12 155 GLY A N 1
ATOM 1131 C CA . GLY A 1 155 ? 14.217 19.744 -3.892 1.00 85.12 155 GLY A CA 1
ATOM 1132 C C . GLY A 1 155 ? 13.484 18.474 -4.332 1.00 85.12 155 GLY A C 1
ATOM 1133 O O . GLY A 1 155 ? 12.469 18.591 -5.016 1.00 85.12 155 GLY A O 1
ATOM 1134 N N . ALA A 1 156 ? 13.928 17.283 -3.922 1.00 94.06 156 ALA A N 1
ATOM 1135 C CA . ALA A 1 156 ? 13.182 16.046 -4.138 1.00 94.06 156 ALA A CA 1
ATOM 1136 C C . ALA A 1 156 ? 11.958 15.958 -3.208 1.00 94.06 156 ALA A C 1
ATOM 1138 O O . ALA A 1 156 ? 11.938 16.528 -2.117 1.00 94.06 156 ALA A O 1
ATOM 1139 N N . THR A 1 157 ? 10.919 15.242 -3.645 1.00 94.69 157 THR A N 1
ATOM 1140 C CA . THR A 1 157 ? 9.733 14.974 -2.814 1.00 94.69 157 THR A CA 1
ATOM 1141 C C . THR A 1 157 ? 9.893 13.619 -2.138 1.00 94.69 157 THR A C 1
ATOM 1143 O O . THR A 1 157 ? 10.035 12.619 -2.838 1.00 94.69 157 THR A O 1
ATOM 1146 N N . CYS A 1 158 ? 9.839 13.566 -0.808 1.00 95.69 158 CYS A N 1
ATOM 1147 C CA . CYS A 1 158 ? 9.730 12.293 -0.102 1.00 95.69 158 CYS A CA 1
ATOM 1148 C C . CYS A 1 158 ? 8.320 11.721 -0.268 1.00 95.69 158 CYS A C 1
ATOM 1150 O O . CYS A 1 158 ? 7.338 12.461 -0.176 1.00 95.69 158 CYS A O 1
ATOM 1152 N N . ILE A 1 159 ? 8.233 10.424 -0.545 1.00 95.06 159 ILE A N 1
ATOM 1153 C CA . ILE A 1 159 ? 6.983 9.683 -0.606 1.00 95.06 159 ILE A CA 1
ATOM 1154 C C . ILE A 1 159 ? 7.037 8.586 0.450 1.00 95.06 159 ILE A C 1
ATOM 1156 O O . ILE A 1 159 ? 7.927 7.732 0.426 1.00 95.06 159 ILE A O 1
ATOM 1160 N N . ASP A 1 160 ? 6.067 8.654 1.354 1.00 94.81 160 ASP A N 1
ATOM 1161 C CA . ASP A 1 160 ? 5.872 7.710 2.445 1.00 94.81 160 ASP A CA 1
ATOM 1162 C C . ASP A 1 160 ? 5.545 6.308 1.912 1.00 94.81 160 ASP A C 1
ATOM 1164 O O . ASP A 1 160 ? 4.838 6.148 0.908 1.00 94.81 160 ASP A O 1
ATOM 1168 N N . GLY A 1 161 ? 6.090 5.298 2.574 1.00 92.50 161 GLY A N 1
ATOM 1169 C CA . GLY A 1 161 ? 5.891 3.887 2.273 1.00 92.50 161 GLY A CA 1
ATOM 1170 C C . GLY A 1 161 ? 5.685 3.109 3.566 1.00 92.50 161 GLY A C 1
ATOM 1171 O O . GLY A 1 161 ? 5.407 3.688 4.602 1.00 92.50 161 GLY A O 1
ATOM 1172 N N . VAL A 1 162 ? 5.756 1.779 3.512 1.00 94.62 162 VAL A N 1
ATOM 1173 C CA . VAL A 1 162 ? 5.585 0.947 4.714 1.00 94.62 162 VAL A CA 1
ATOM 1174 C C . VAL A 1 162 ? 6.960 0.546 5.231 1.00 94.62 162 VAL A C 1
ATOM 1176 O O . VAL A 1 162 ? 7.629 -0.283 4.606 1.00 94.62 162 VAL A O 1
ATOM 1179 N N . GLY A 1 163 ? 7.390 1.144 6.345 1.00 91.62 163 GLY A N 1
ATOM 1180 C CA . GLY A 1 163 ? 8.699 0.886 6.964 1.00 91.62 163 GLY A CA 1
ATOM 1181 C C . GLY A 1 163 ? 9.876 1.343 6.097 1.00 91.62 163 GLY A C 1
ATOM 1182 O O . GLY A 1 163 ? 10.998 0.849 6.228 1.00 91.62 163 GLY A O 1
ATOM 1183 N N . SER A 1 164 ? 9.597 2.216 5.135 1.00 92.81 164 SER A N 1
ATOM 1184 C CA . SER A 1 164 ? 10.541 2.765 4.176 1.00 92.81 164 SER A CA 1
ATOM 1185 C C . SER A 1 164 ? 9.913 3.955 3.465 1.00 92.81 164 SER A C 1
ATOM 1187 O O . SER A 1 164 ? 8.702 4.034 3.302 1.00 92.81 164 SER A O 1
ATOM 1189 N N . PHE A 1 165 ? 10.754 4.832 2.934 1.00 94.38 165 PHE A N 1
ATOM 1190 C CA . PHE A 1 165 ? 10.338 5.915 2.051 1.00 94.38 165 PHE A CA 1
ATOM 1191 C C . PHE A 1 165 ? 11.055 5.794 0.705 1.00 94.38 165 PHE A C 1
ATOM 1193 O O . PHE A 1 165 ? 12.102 5.147 0.593 1.00 94.38 165 PHE A O 1
ATOM 1200 N N . TYR A 1 166 ? 10.534 6.463 -0.323 1.00 94.44 166 TYR A N 1
ATOM 1201 C CA . TYR A 1 166 ? 11.287 6.689 -1.556 1.00 94.44 166 TYR A CA 1
ATOM 1202 C C . TYR A 1 166 ? 11.277 8.162 -1.950 1.00 94.44 166 TYR A C 1
ATOM 1204 O O . TYR A 1 166 ? 10.302 8.887 -1.751 1.00 94.44 166 TYR A O 1
ATOM 1212 N N . CYS A 1 167 ? 12.379 8.620 -2.534 1.00 95.44 167 CYS A N 1
ATOM 1213 C CA . CYS A 1 167 ? 12.494 9.990 -3.005 1.00 95.44 167 CYS A CA 1
ATOM 1214 C C . CYS A 1 167 ? 12.072 10.068 -4.471 1.00 95.44 167 CYS A C 1
ATOM 1216 O O . CYS A 1 167 ? 12.669 9.441 -5.346 1.00 95.44 167 CYS A O 1
ATOM 1218 N N . ARG A 1 168 ? 11.065 10.888 -4.766 1.00 95.19 168 ARG A N 1
ATOM 1219 C CA . ARG A 1 168 ? 10.750 11.280 -6.137 1.00 95.19 168 ARG A CA 1
ATOM 1220 C C . ARG A 1 168 ? 11.676 12.417 -6.551 1.00 95.19 168 ARG A C 1
ATOM 1222 O O . ARG A 1 168 ? 11.541 13.547 -6.071 1.00 95.19 168 ARG A O 1
ATOM 1229 N N . CYS A 1 169 ? 12.607 12.098 -7.441 1.00 94.69 169 CYS A N 1
ATOM 1230 C CA . CYS A 1 169 ? 13.632 13.030 -7.887 1.00 94.69 169 CYS A CA 1
ATOM 1231 C C . CYS A 1 169 ? 13.070 14.141 -8.773 1.00 94.69 169 CYS A C 1
ATOM 1233 O O . CYS A 1 169 ? 12.106 13.958 -9.518 1.00 94.69 169 CYS A O 1
ATOM 1235 N N . THR A 1 170 ? 13.691 15.314 -8.678 1.00 94.25 170 THR A N 1
ATOM 1236 C CA . THR A 1 170 ? 13.491 16.404 -9.630 1.00 94.25 170 THR A CA 1
ATOM 1237 C C . THR A 1 170 ? 14.142 16.067 -10.974 1.00 94.25 170 THR A C 1
ATOM 1239 O O . THR A 1 170 ? 15.044 15.226 -11.025 1.00 94.25 170 THR A O 1
ATOM 1242 N N . PRO A 1 171 ? 13.720 16.716 -12.076 1.00 92.81 171 PRO A N 1
ATOM 1243 C CA . PRO A 1 171 ? 14.367 16.533 -13.372 1.00 92.81 171 PRO A CA 1
ATOM 1244 C C . PRO A 1 171 ? 15.880 16.777 -13.286 1.00 92.81 171 PRO A C 1
ATOM 1246 O O . PRO A 1 171 ? 16.312 17.762 -12.685 1.00 92.81 171 PRO A O 1
ATOM 1249 N N . GLY A 1 172 ? 16.673 15.889 -13.888 1.00 91.81 172 GLY A N 1
ATOM 1250 C CA . GLY A 1 172 ? 18.136 15.972 -13.867 1.00 91.81 172 GLY A CA 1
ATOM 1251 C C . GLY A 1 172 ? 18.807 15.331 -12.646 1.00 91.81 172 GLY A C 1
ATOM 1252 O O . GLY A 1 172 ? 20.028 15.410 -12.523 1.00 91.81 172 GLY A O 1
ATOM 1253 N N . LYS A 1 173 ? 18.046 14.705 -11.738 1.00 94.25 173 LYS A N 1
ATOM 1254 C CA . LYS A 1 173 ? 18.564 13.990 -10.562 1.00 94.25 173 LYS A CA 1
ATOM 1255 C C . LYS A 1 173 ? 18.174 12.517 -10.585 1.00 94.25 173 LYS A C 1
ATOM 1257 O O . LYS A 1 173 ? 17.101 12.159 -11.060 1.00 94.25 173 LYS A O 1
ATOM 1262 N N . THR A 1 174 ? 19.028 11.673 -10.016 1.00 93.19 174 THR A N 1
ATOM 1263 C CA . THR A 1 174 ? 18.833 10.220 -9.944 1.00 93.19 174 THR A CA 1
ATOM 1264 C C . THR A 1 174 ? 19.372 9.623 -8.636 1.00 93.19 174 THR A C 1
ATOM 1266 O O . THR A 1 174 ? 19.965 10.306 -7.793 1.00 93.19 174 THR A O 1
ATOM 1269 N N . GLY A 1 175 ? 19.147 8.323 -8.467 1.00 92.00 175 GLY A N 1
ATOM 1270 C CA . GLY A 1 175 ? 19.536 7.519 -7.314 1.00 92.00 175 GLY A CA 1
ATOM 1271 C C . GLY A 1 175 ? 18.537 7.534 -6.162 1.00 92.00 175 GLY A C 1
ATOM 1272 O O . GLY A 1 175 ? 17.617 8.346 -6.124 1.00 92.00 175 GLY A O 1
ATOM 1273 N N . LEU A 1 176 ? 18.728 6.620 -5.203 1.00 91.50 176 LEU A N 1
ATOM 1274 C CA . LEU A 1 176 ? 17.754 6.336 -4.134 1.00 91.50 176 LEU A CA 1
ATOM 1275 C C . LEU A 1 176 ? 17.360 7.579 -3.317 1.00 91.50 176 LEU A C 1
ATOM 1277 O O . LEU A 1 176 ? 16.203 7.740 -2.945 1.00 91.50 176 LEU A O 1
ATOM 1281 N N . LEU A 1 177 ? 18.330 8.462 -3.069 1.00 93.19 177 LEU A N 1
ATOM 1282 C CA . LEU A 1 177 ? 18.136 9.721 -2.341 1.00 93.19 177 LEU A CA 1
ATOM 1283 C C . LEU A 1 177 ? 18.168 10.955 -3.255 1.00 93.19 177 LEU A C 1
ATOM 1285 O O . LEU A 1 177 ? 18.271 12.071 -2.759 1.00 93.19 177 LEU A O 1
ATOM 1289 N N . CYS A 1 178 ? 18.129 10.782 -4.581 1.00 95.00 178 CYS A N 1
ATOM 1290 C CA . CYS A 1 178 ? 18.211 11.870 -5.567 1.00 95.00 178 CYS A CA 1
ATOM 1291 C C . CYS A 1 178 ? 19.481 12.739 -5.472 1.00 95.00 178 CYS A C 1
ATOM 1293 O O . CYS A 1 178 ? 19.473 13.912 -5.845 1.00 95.00 178 CYS A O 1
ATOM 1295 N N . HIS A 1 179 ? 20.571 12.178 -4.940 1.00 92.69 179 HIS A N 1
ATOM 1296 C CA . HIS A 1 179 ? 21.835 12.886 -4.719 1.00 92.69 179 HIS A CA 1
ATOM 1297 C C . HIS A 1 179 ? 22.777 12.841 -5.932 1.00 92.69 179 HIS A C 1
ATOM 1299 O O . HIS A 1 179 ? 23.759 13.580 -5.959 1.00 92.69 179 HIS A O 1
ATOM 1305 N N . LEU A 1 180 ? 22.488 11.988 -6.918 1.00 94.12 180 LEU A N 1
ATOM 1306 C CA . LEU A 1 180 ? 23.274 11.836 -8.139 1.00 94.12 180 LEU A CA 1
ATOM 1307 C C . LEU A 1 180 ? 22.671 12.681 -9.262 1.00 94.12 180 LEU A C 1
ATOM 1309 O O . LEU A 1 180 ? 21.466 12.940 -9.278 1.00 94.12 180 LEU A O 1
ATOM 1313 N N . ASP A 1 181 ? 23.506 13.097 -10.207 1.00 93.69 181 ASP A N 1
ATOM 1314 C CA . ASP A 1 181 ? 23.063 13.789 -11.415 1.00 93.69 181 ASP A CA 1
ATOM 1315 C C . ASP A 1 181 ? 22.648 12.782 -12.490 1.00 93.69 181 ASP A C 1
ATOM 1317 O O . ASP A 1 181 ? 23.257 11.722 -12.647 1.00 93.69 181 ASP A O 1
ATOM 1321 N N . ASP A 1 182 ? 21.593 13.112 -13.228 1.00 93.94 182 ASP A N 1
ATOM 1322 C CA . ASP A 1 182 ? 21.132 12.316 -14.358 1.00 93.94 182 ASP A CA 1
ATOM 1323 C C . ASP A 1 182 ? 22.024 12.575 -15.581 1.00 93.94 182 ASP A C 1
ATOM 1325 O O . ASP A 1 182 ? 21.907 13.614 -16.244 1.00 93.94 182 ASP A O 1
ATOM 1329 N N . ALA A 1 183 ? 22.906 11.621 -15.888 1.00 94.31 183 ALA A N 1
ATOM 1330 C CA . ALA A 1 183 ? 23.842 11.720 -17.003 1.00 94.31 183 ALA A CA 1
ATOM 1331 C C . ALA A 1 183 ? 23.165 11.821 -18.379 1.00 94.31 183 ALA A C 1
ATOM 1333 O O . ALA A 1 183 ? 23.761 12.391 -19.289 1.00 94.31 183 ALA A O 1
ATOM 1334 N N . CYS A 1 184 ? 21.926 11.351 -18.547 1.00 93.81 184 CYS A N 1
ATOM 1335 C CA . CYS A 1 184 ? 21.201 11.472 -19.813 1.00 93.81 184 CYS A CA 1
ATOM 1336 C C . CYS A 1 184 ? 20.727 12.905 -20.104 1.00 93.81 184 CYS A C 1
ATOM 1338 O O . CYS A 1 184 ? 20.410 13.220 -21.249 1.00 93.81 184 CYS A O 1
ATOM 1340 N N . THR A 1 185 ? 20.756 13.812 -19.118 1.00 93.25 185 THR A N 1
ATOM 1341 C CA . THR A 1 185 ? 20.396 15.233 -19.304 1.00 93.25 185 THR A CA 1
ATOM 1342 C C . THR A 1 185 ? 21.272 15.929 -20.354 1.00 93.25 185 THR A C 1
ATOM 1344 O O . THR A 1 185 ? 20.837 16.888 -20.992 1.00 93.25 185 THR A O 1
ATOM 1347 N N . SER A 1 186 ? 22.506 15.458 -20.556 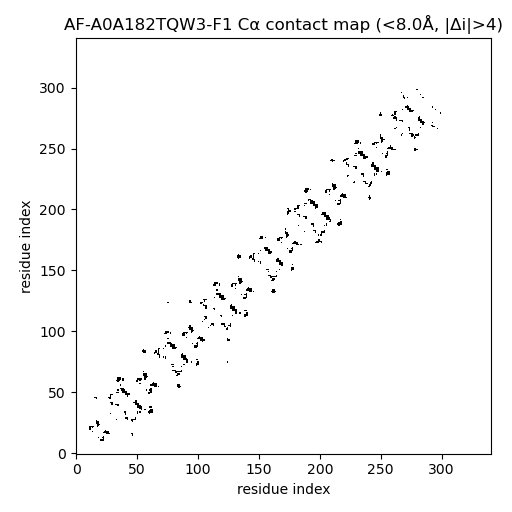1.00 90.94 186 SER A N 1
ATOM 1348 C CA . SER A 1 186 ? 23.437 15.999 -21.552 1.00 90.94 186 SER A CA 1
ATOM 1349 C C . SER A 1 186 ? 23.294 15.377 -22.947 1.00 90.94 186 SER A C 1
ATOM 1351 O O . SER A 1 186 ? 24.041 15.769 -23.840 1.00 90.94 186 SER A O 1
ATOM 1353 N N . ASN A 1 187 ? 22.341 14.458 -23.153 1.00 90.56 187 ASN A N 1
ATOM 1354 C CA . ASN A 1 187 ? 22.178 13.656 -24.374 1.00 90.56 187 ASN A CA 1
ATOM 1355 C C . ASN A 1 187 ? 23.493 12.985 -24.829 1.00 90.56 187 ASN A C 1
ATOM 1357 O O . ASN A 1 187 ? 23.998 13.294 -25.909 1.00 90.56 187 ASN A O 1
ATOM 1361 N N . PRO A 1 188 ? 24.074 12.082 -24.016 1.00 92.75 188 PRO A N 1
ATOM 1362 C CA . PRO A 1 188 ? 25.374 11.481 -24.309 1.00 92.75 188 PRO A CA 1
ATOM 1363 C C . PRO A 1 188 ? 25.347 10.449 -25.449 1.00 92.75 188 PRO A C 1
ATOM 1365 O O . PRO A 1 188 ? 26.409 10.101 -25.951 1.00 92.75 188 PRO A O 1
ATOM 1368 N N . CYS A 1 189 ? 24.175 9.948 -25.853 1.00 94.25 189 CYS A N 1
ATOM 1369 C CA . CYS A 1 189 ? 24.039 8.911 -26.878 1.00 94.25 189 CYS A CA 1
ATOM 1370 C C . CYS A 1 189 ? 23.810 9.500 -28.282 1.00 94.25 189 CYS A C 1
ATOM 1372 O O . CYS A 1 189 ? 23.069 10.470 -28.447 1.00 94.25 189 CYS A O 1
ATOM 1374 N N . HIS A 1 190 ? 24.411 8.884 -29.300 1.00 90.44 190 HIS A N 1
ATOM 1375 C CA . HIS A 1 190 ? 24.335 9.276 -30.709 1.00 90.44 190 HIS A CA 1
ATOM 1376 C C . HIS A 1 190 ? 23.271 8.469 -31.490 1.00 90.44 190 HIS A C 1
ATOM 1378 O O . HIS A 1 190 ? 22.783 7.446 -31.016 1.00 90.44 190 HIS A O 1
ATOM 1384 N N . ALA A 1 191 ? 22.913 8.928 -32.698 1.00 82.31 191 ALA A N 1
ATOM 1385 C CA . ALA A 1 191 ? 22.021 8.239 -33.648 1.00 82.31 191 ALA A CA 1
ATOM 1386 C C . ALA A 1 191 ? 20.649 7.814 -33.072 1.00 82.31 191 ALA A C 1
ATOM 1388 O O . ALA A 1 191 ? 20.190 6.698 -33.307 1.00 82.31 191 ALA A O 1
ATOM 1389 N N . ASP A 1 192 ? 20.004 8.707 -32.308 1.00 79.38 192 ASP A N 1
ATOM 1390 C CA . ASP A 1 192 ? 18.709 8.469 -31.641 1.00 79.38 192 ASP A CA 1
ATOM 1391 C C . ASP A 1 192 ? 18.698 7.239 -30.704 1.00 79.38 192 ASP A C 1
ATOM 1393 O O . ASP A 1 192 ? 17.644 6.668 -30.412 1.00 79.38 192 ASP A O 1
ATOM 1397 N N . ALA A 1 193 ? 19.872 6.824 -30.213 1.00 92.31 193 ALA A N 1
ATOM 1398 C CA . ALA A 1 193 ? 19.995 5.738 -29.252 1.00 92.31 193 ALA A CA 1
ATOM 1399 C C . ALA A 1 193 ? 19.302 6.069 -27.920 1.00 92.31 193 ALA A C 1
ATOM 1401 O O . ALA A 1 193 ? 19.274 7.214 -27.460 1.00 92.31 193 ALA A O 1
ATOM 1402 N N . ILE A 1 194 ? 18.754 5.034 -27.282 1.00 94.25 194 ILE A N 1
ATOM 1403 C CA . ILE A 1 194 ? 18.040 5.169 -26.008 1.00 94.25 194 ILE A CA 1
ATOM 1404 C C . ILE A 1 194 ? 19.072 5.302 -24.884 1.00 94.25 194 ILE A C 1
ATOM 1406 O O . ILE A 1 194 ? 19.964 4.462 -24.765 1.00 94.25 194 ILE A O 1
ATOM 1410 N N . CYS A 1 195 ? 18.942 6.351 -24.072 1.00 94.38 195 CYS A N 1
ATOM 1411 C CA . CYS A 1 195 ? 19.816 6.622 -22.935 1.00 94.38 195 CYS A CA 1
ATOM 1412 C C . CYS A 1 195 ? 19.132 6.243 -21.623 1.00 94.38 195 CYS A C 1
ATOM 1414 O O . CYS A 1 195 ? 18.056 6.762 -21.326 1.00 94.38 195 CYS A O 1
ATOM 1416 N N . ASP A 1 196 ? 19.803 5.420 -20.820 1.00 94.31 196 ASP A N 1
ATOM 1417 C CA . ASP A 1 196 ? 19.395 5.096 -19.456 1.00 94.31 196 ASP A CA 1
ATOM 1418 C C . ASP A 1 196 ? 20.481 5.518 -18.459 1.00 94.31 196 ASP A C 1
ATOM 1420 O O . ASP A 1 196 ? 21.662 5.204 -18.635 1.00 94.31 196 ASP A O 1
ATOM 1424 N N . THR A 1 197 ? 20.093 6.199 -17.378 1.00 94.38 197 THR A N 1
ATOM 1425 C CA . THR A 1 197 ? 21.018 6.540 -16.288 1.00 94.38 197 THR A CA 1
ATOM 1426 C C . THR A 1 197 ? 20.939 5.516 -15.163 1.00 94.38 197 THR A C 1
ATOM 1428 O O . THR A 1 197 ? 19.873 5.224 -14.624 1.00 94.38 197 THR A O 1
ATOM 1431 N N . SER A 1 198 ? 22.099 5.022 -14.742 1.00 91.62 198 SER A N 1
ATOM 1432 C CA . SER A 1 198 ? 22.247 4.122 -13.606 1.00 91.62 198 SER A CA 1
ATOM 1433 C C . SER A 1 198 ? 21.894 4.822 -12.285 1.00 91.62 198 SER A C 1
ATOM 1435 O O . SER A 1 198 ? 22.551 5.798 -11.904 1.00 91.62 198 SER A O 1
ATOM 1437 N N . PRO A 1 199 ? 20.929 4.296 -11.509 1.00 88.44 199 PRO A N 1
ATOM 1438 C CA . PRO A 1 199 ? 20.544 4.874 -10.223 1.00 88.44 199 PRO A CA 1
ATOM 1439 C C . PRO A 1 199 ? 21.579 4.627 -9.110 1.00 88.44 199 PRO A C 1
ATOM 1441 O O . PRO A 1 199 ? 21.422 5.137 -8.004 1.00 88.44 199 PRO A O 1
ATOM 1444 N N . ILE A 1 200 ? 22.627 3.833 -9.359 1.00 90.06 200 ILE A N 1
ATOM 1445 C CA . ILE A 1 200 ? 23.627 3.465 -8.341 1.00 90.06 200 ILE A CA 1
ATOM 1446 C C . ILE A 1 200 ? 24.794 4.456 -8.323 1.00 90.06 200 ILE A C 1
ATOM 1448 O O . ILE A 1 200 ? 25.278 4.831 -7.259 1.00 90.06 200 ILE A O 1
ATOM 1452 N N . ASN A 1 201 ? 25.267 4.860 -9.501 1.00 92.50 201 ASN A N 1
ATOM 1453 C CA . ASN A 1 201 ? 26.473 5.677 -9.671 1.00 92.50 201 ASN A CA 1
ATOM 1454 C C . ASN A 1 201 ? 26.256 6.905 -10.575 1.00 92.50 201 ASN A C 1
ATOM 1456 O O . ASN A 1 201 ? 27.184 7.690 -10.738 1.00 92.50 201 ASN A O 1
ATOM 1460 N N . GLY A 1 202 ? 25.069 7.072 -11.169 1.00 90.75 202 GLY A N 1
ATOM 1461 C CA . GLY A 1 202 ? 24.752 8.194 -12.052 1.00 90.75 202 GLY A CA 1
ATOM 1462 C C . GLY A 1 202 ? 25.392 8.102 -13.438 1.00 90.75 202 GLY A C 1
ATOM 1463 O O . GLY A 1 202 ? 25.348 9.076 -14.177 1.00 90.75 202 GLY A O 1
ATOM 1464 N N . SER A 1 203 ? 26.003 6.972 -13.817 1.00 93.50 203 SER A N 1
ATOM 1465 C CA . SER A 1 203 ? 26.569 6.803 -15.164 1.00 93.50 203 SER A CA 1
ATOM 1466 C C . SER A 1 203 ? 25.479 6.535 -16.200 1.00 93.50 203 SER A C 1
ATOM 1468 O O . SER A 1 203 ? 24.487 5.883 -15.886 1.00 93.50 203 SER A O 1
ATOM 1470 N N . PHE A 1 204 ? 25.684 6.955 -17.446 1.00 94.38 204 PHE A N 1
ATOM 1471 C CA . PHE A 1 204 ? 24.774 6.632 -18.546 1.00 94.38 204 PHE A CA 1
ATOM 1472 C C . PHE A 1 204 ? 25.096 5.268 -19.172 1.00 94.38 204 PHE A C 1
ATOM 1474 O O . PHE A 1 204 ? 26.203 4.740 -19.047 1.00 94.38 204 PHE A O 1
ATOM 1481 N N . THR A 1 205 ? 24.123 4.689 -19.861 1.00 95.00 205 THR A N 1
ATOM 1482 C CA . THR A 1 205 ? 24.279 3.538 -20.750 1.00 95.00 205 THR A CA 1
ATOM 1483 C C . THR A 1 205 ? 23.425 3.781 -21.986 1.00 95.00 205 THR A C 1
ATOM 1485 O O . THR A 1 205 ? 22.254 4.136 -21.869 1.00 95.00 205 THR A O 1
ATOM 1488 N N . CYS A 1 206 ? 24.022 3.614 -23.165 1.00 95.81 206 CYS A N 1
ATOM 1489 C CA . CYS A 1 206 ? 23.340 3.805 -24.438 1.00 95.81 206 CYS A CA 1
ATOM 1490 C C . CYS A 1 206 ? 22.954 2.454 -25.042 1.00 95.81 206 CYS A C 1
ATOM 1492 O O . CYS A 1 206 ? 23.806 1.593 -25.263 1.00 95.81 206 CYS A O 1
ATOM 1494 N N . SER A 1 207 ? 21.671 2.282 -25.345 1.00 95.38 207 SER A N 1
ATOM 1495 C CA . SER A 1 207 ? 21.179 1.163 -26.147 1.00 95.38 207 SER A CA 1
ATOM 1496 C C . SER A 1 207 ? 21.216 1.561 -27.619 1.00 95.38 207 SER A C 1
ATOM 1498 O O . SER A 1 207 ? 20.336 2.279 -28.101 1.00 95.38 207 SER A O 1
ATOM 1500 N N . CYS A 1 208 ? 22.266 1.125 -28.314 1.00 94.12 208 CYS A N 1
ATOM 1501 C CA . CYS A 1 208 ? 22.518 1.508 -29.698 1.00 94.12 208 CYS A CA 1
ATOM 1502 C C . CYS A 1 208 ? 21.457 0.977 -30.663 1.00 94.12 208 CYS A C 1
ATOM 1504 O O . CYS A 1 208 ? 20.961 -0.144 -30.522 1.00 94.12 208 CYS A O 1
ATOM 1506 N N . ALA A 1 209 ? 21.144 1.784 -31.678 1.00 91.00 209 ALA A N 1
ATOM 1507 C CA . ALA A 1 209 ? 20.388 1.327 -32.833 1.00 91.00 209 ALA A CA 1
ATOM 1508 C C . ALA A 1 209 ? 21.177 0.251 -33.603 1.00 91.00 209 ALA A C 1
ATOM 1510 O O . ALA A 1 209 ? 22.405 0.166 -33.514 1.00 91.00 209 ALA A O 1
ATOM 1511 N N . VAL A 1 210 ? 20.463 -0.575 -34.372 1.00 89.38 210 VAL A N 1
ATOM 1512 C CA . VAL A 1 210 ? 21.093 -1.561 -35.263 1.00 89.38 210 VAL A CA 1
ATOM 1513 C C . VAL A 1 210 ? 22.041 -0.826 -36.216 1.00 89.38 210 VAL A C 1
ATOM 1515 O O . VAL A 1 210 ? 21.655 0.198 -36.770 1.00 89.38 210 VAL A O 1
ATOM 1518 N N . GLY A 1 211 ? 23.266 -1.334 -36.375 1.00 90.00 211 GLY A N 1
ATOM 1519 C CA . GLY A 1 211 ? 24.300 -0.702 -37.204 1.00 90.00 211 GLY A CA 1
ATOM 1520 C C . GLY A 1 211 ? 25.245 0.246 -36.452 1.00 90.00 211 GLY A C 1
ATOM 1521 O O . GLY A 1 211 ? 26.184 0.744 -37.053 1.00 90.00 211 GLY A O 1
ATOM 1522 N N . TYR A 1 212 ? 25.066 0.465 -35.141 1.00 94.00 212 TYR A N 1
ATOM 1523 C CA . TYR A 1 212 ? 25.966 1.297 -34.328 1.00 94.00 212 TYR A CA 1
ATOM 1524 C C . TYR A 1 212 ? 26.543 0.543 -33.123 1.00 94.00 212 TYR A C 1
ATOM 1526 O O . TYR A 1 212 ? 25.920 -0.367 -32.572 1.00 94.00 212 TYR A O 1
ATOM 1534 N N . LYS A 1 213 ? 27.743 0.939 -32.688 1.00 92.06 213 LYS A N 1
ATOM 1535 C CA . LYS A 1 213 ? 28.469 0.382 -31.538 1.00 92.06 213 LYS A CA 1
ATOM 1536 C C . LYS A 1 213 ? 29.212 1.474 -30.751 1.00 92.06 213 LYS A C 1
ATOM 1538 O O . LYS A 1 213 ? 29.216 2.644 -31.121 1.00 92.06 213 LYS A O 1
ATOM 1543 N N . GLY A 1 214 ? 29.857 1.070 -29.657 1.00 92.31 214 GLY A N 1
ATOM 1544 C CA . GLY A 1 214 ? 30.584 1.967 -28.754 1.00 92.31 214 GLY A CA 1
ATOM 1545 C C . GLY A 1 214 ? 29.770 2.346 -27.515 1.00 92.31 214 GLY A C 1
ATOM 1546 O O . GLY A 1 214 ? 28.620 1.940 -27.368 1.00 92.31 214 GLY A O 1
ATOM 1547 N N . ILE A 1 215 ? 30.383 3.101 -26.598 1.00 91.44 215 ILE A N 1
ATOM 1548 C CA . ILE A 1 215 ? 29.740 3.516 -25.336 1.00 91.44 215 ILE A CA 1
ATOM 1549 C C . ILE A 1 215 ? 28.623 4.545 -25.553 1.00 91.44 215 ILE A C 1
ATOM 1551 O O . ILE A 1 215 ? 27.652 4.571 -24.804 1.00 91.44 215 ILE A O 1
ATOM 1555 N N . ASP A 1 216 ? 28.767 5.372 -26.584 1.00 93.50 216 ASP A N 1
ATOM 1556 C CA . ASP A 1 216 ? 27.863 6.456 -26.963 1.00 93.50 216 ASP A CA 1
ATOM 1557 C C . ASP A 1 216 ? 27.161 6.196 -28.304 1.00 93.50 216 ASP A C 1
ATOM 1559 O O . ASP A 1 216 ? 26.464 7.070 -28.811 1.00 93.50 216 ASP A O 1
ATOM 1563 N N . CYS A 1 217 ? 27.330 5.007 -28.892 1.00 94.50 217 CYS A N 1
ATOM 1564 C CA . CYS A 1 217 ? 26.781 4.650 -30.204 1.00 94.50 217 CYS A CA 1
ATOM 1565 C C . CYS A 1 217 ? 27.252 5.562 -31.354 1.00 94.50 217 CYS A C 1
ATOM 1567 O O . CYS A 1 217 ? 26.558 5.699 -32.363 1.00 94.50 217 CYS A O 1
ATOM 1569 N N . SER A 1 218 ? 28.409 6.217 -31.204 1.00 92.94 218 SER A N 1
ATOM 1570 C CA . SER A 1 218 ? 28.990 7.078 -32.243 1.00 92.94 218 SER A CA 1
ATOM 1571 C C . SER A 1 218 ? 29.708 6.299 -33.344 1.00 92.94 218 SER A C 1
ATOM 1573 O O . SER A 1 218 ? 29.915 6.829 -34.437 1.00 92.94 218 SER A O 1
ATOM 1575 N N . GLU A 1 219 ? 30.084 5.048 -33.077 1.00 92.94 219 GLU A N 1
ATOM 1576 C CA . GLU A 1 219 ? 30.810 4.221 -34.029 1.00 92.94 219 GLU A CA 1
ATOM 1577 C C . GLU A 1 219 ? 29.839 3.451 -34.922 1.00 92.94 219 GLU A C 1
ATOM 1579 O O . GLU A 1 219 ? 28.975 2.716 -34.448 1.00 92.94 219 GLU A O 1
ATOM 1584 N N . ASP A 1 220 ? 30.028 3.591 -36.225 1.00 93.25 220 ASP A N 1
ATOM 1585 C CA . ASP A 1 220 ? 29.325 2.823 -37.244 1.00 93.25 220 ASP A CA 1
ATOM 1586 C C . ASP A 1 220 ? 29.843 1.375 -37.299 1.00 93.25 220 ASP A C 1
ATOM 1588 O O . ASP A 1 220 ? 31.044 1.110 -37.136 1.00 93.25 220 ASP A O 1
ATOM 1592 N N . ILE A 1 221 ? 28.940 0.418 -37.490 1.00 92.81 221 ILE A N 1
ATOM 1593 C CA . ILE A 1 221 ? 29.297 -0.979 -37.711 1.00 92.81 221 ILE A CA 1
ATOM 1594 C C . ILE A 1 221 ? 29.555 -1.164 -39.198 1.00 92.81 221 ILE A C 1
ATOM 1596 O O . ILE A 1 221 ? 28.623 -1.153 -39.980 1.00 92.81 221 ILE A O 1
ATOM 1600 N N . ASP A 1 222 ? 30.804 -1.437 -39.569 1.00 93.12 222 ASP A N 1
ATOM 1601 C CA . ASP A 1 222 ? 31.107 -1.833 -40.942 1.00 93.12 222 ASP A CA 1
ATOM 1602 C C . ASP A 1 222 ? 30.701 -3.298 -41.176 1.00 93.12 222 ASP A C 1
ATOM 1604 O O . ASP A 1 222 ? 31.407 -4.233 -40.775 1.00 93.12 222 ASP A O 1
ATOM 1608 N N . GLU A 1 223 ? 29.536 -3.520 -41.791 1.00 92.94 223 GLU A N 1
ATOM 1609 C CA . GLU A 1 223 ? 29.070 -4.872 -42.110 1.00 92.94 223 GLU A CA 1
ATOM 1610 C C . GLU A 1 223 ? 29.872 -5.518 -43.248 1.00 92.94 223 GLU A C 1
ATOM 1612 O O . GLU A 1 223 ? 29.939 -6.748 -43.329 1.00 92.94 223 GLU A O 1
ATOM 1617 N N . CYS A 1 224 ? 30.522 -4.721 -44.103 1.00 91.56 224 CYS A N 1
ATOM 1618 C CA . CYS A 1 224 ? 31.362 -5.237 -45.180 1.00 91.56 224 CYS A CA 1
ATOM 1619 C C . CYS A 1 224 ? 32.641 -5.888 -44.628 1.00 91.56 224 CYS A C 1
ATOM 1621 O O . CYS A 1 224 ? 33.067 -6.922 -45.152 1.00 91.56 224 CYS A O 1
ATOM 1623 N N . ASP A 1 225 ? 33.206 -5.337 -43.548 1.00 91.75 225 ASP A N 1
ATOM 1624 C CA . ASP A 1 225 ? 34.384 -5.883 -42.860 1.00 91.75 225 ASP A CA 1
ATOM 1625 C C . ASP A 1 225 ? 34.067 -7.115 -41.991 1.00 91.75 225 ASP A C 1
ATOM 1627 O O . ASP A 1 225 ? 34.933 -7.970 -41.781 1.00 91.75 225 ASP A O 1
ATOM 1631 N N . GLN A 1 226 ? 32.833 -7.248 -41.491 1.00 87.06 226 GLN A N 1
ATOM 1632 C CA . GLN A 1 226 ? 32.419 -8.405 -40.677 1.00 87.06 226 GLN A CA 1
ATOM 1633 C C . GLN A 1 226 ? 32.071 -9.644 -41.514 1.00 87.06 226 GLN A C 1
ATOM 1635 O O . GLN A 1 226 ? 32.188 -10.773 -41.030 1.00 87.06 226 GLN A O 1
ATOM 1640 N N . GLY A 1 227 ? 31.687 -9.450 -42.775 1.00 83.00 227 GLY A N 1
ATOM 1641 C CA . GLY A 1 227 ? 31.458 -10.513 -43.746 1.00 83.00 227 GLY A CA 1
ATOM 1642 C C . GLY A 1 227 ? 30.497 -10.047 -44.827 1.00 83.00 227 GLY A C 1
ATOM 1643 O O . GLY A 1 227 ? 29.361 -9.722 -44.510 1.00 83.00 227 GLY A O 1
ATOM 1644 N N . SER A 1 228 ? 30.944 -10.041 -46.092 1.00 83.12 228 SER A N 1
ATOM 1645 C CA . SER A 1 228 ? 30.192 -9.493 -47.233 1.00 83.12 228 SER A CA 1
ATOM 1646 C C . SER A 1 228 ? 28.723 -9.952 -47.238 1.00 83.12 228 SER A C 1
ATOM 1648 O O . SER A 1 228 ? 28.447 -11.100 -47.596 1.00 83.12 228 SER A O 1
ATOM 1650 N N . PRO A 1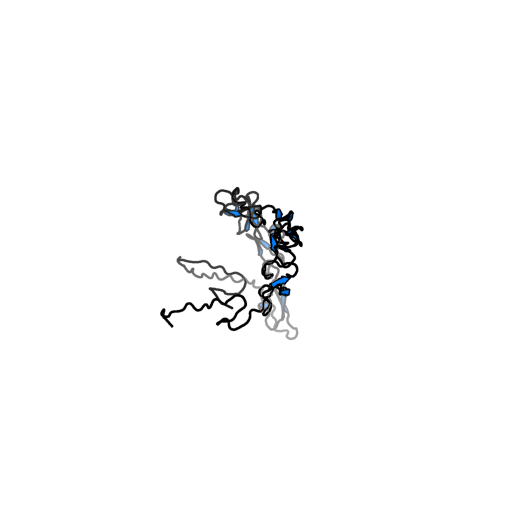 229 ? 27.769 -9.068 -46.897 1.00 91.50 229 PRO A N 1
ATOM 1651 C CA . PRO A 1 229 ? 26.354 -9.404 -46.838 1.00 91.50 229 PRO A CA 1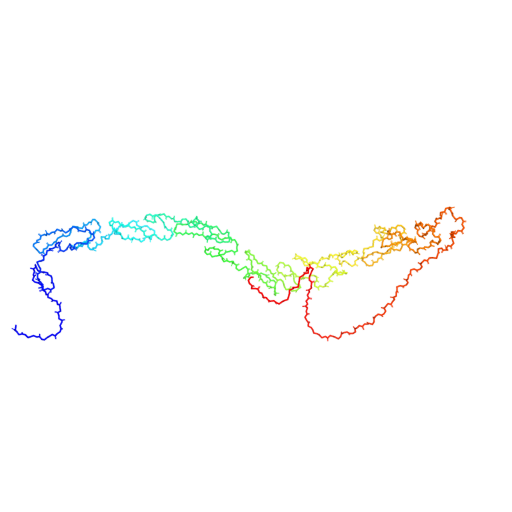
ATOM 1652 C C . PRO A 1 229 ? 25.706 -9.464 -48.227 1.00 91.50 229 PRO A C 1
ATOM 1654 O O . PRO A 1 229 ? 24.547 -9.857 -48.325 1.00 91.50 229 PRO A O 1
ATOM 1657 N N . CYS A 1 230 ? 26.406 -9.093 -49.300 1.00 93.19 230 CYS A N 1
ATOM 1658 C CA . CYS A 1 230 ? 25.877 -9.097 -50.663 1.00 93.19 230 CYS A CA 1
ATOM 1659 C C . CYS A 1 230 ? 25.988 -10.480 -51.321 1.00 93.19 230 CYS A C 1
ATOM 1661 O O . CYS A 1 230 ? 27.067 -11.070 -51.363 1.00 93.19 230 CYS A O 1
ATOM 1663 N N . GLU A 1 231 ? 24.880 -10.969 -51.875 1.00 92.56 231 GLU A N 1
ATOM 1664 C CA . GLU A 1 231 ? 24.804 -12.219 -52.634 1.00 92.56 231 GLU A CA 1
ATOM 1665 C C . GLU A 1 231 ? 25.271 -12.026 -54.091 1.00 92.56 231 GLU A C 1
ATOM 1667 O O . GLU A 1 231 ? 25.454 -10.902 -54.566 1.00 92.56 231 GLU A O 1
ATOM 1672 N N . HIS A 1 232 ? 25.478 -13.134 -54.814 1.00 90.00 232 HIS A N 1
ATOM 1673 C CA . HIS A 1 232 ? 25.803 -13.157 -56.253 1.00 90.00 232 HIS A CA 1
ATOM 1674 C C . HIS A 1 232 ? 26.974 -12.238 -56.668 1.00 90.00 232 HIS A C 1
ATOM 1676 O O . HIS A 1 232 ? 26.948 -11.597 -57.725 1.00 90.00 232 HIS A O 1
ATOM 1682 N N . ASN A 1 233 ? 28.019 -12.187 -55.832 1.00 87.81 233 ASN A N 1
ATOM 1683 C CA . ASN A 1 233 ? 29.201 -11.331 -55.997 1.00 87.81 233 ASN A CA 1
ATOM 1684 C C . ASN A 1 233 ? 28.879 -9.826 -56.114 1.00 87.81 233 ASN A C 1
ATOM 1686 O O . ASN A 1 233 ? 29.604 -9.086 -56.785 1.00 87.81 233 ASN A O 1
ATOM 1690 N N . GLY A 1 234 ? 27.805 -9.357 -55.470 1.00 91.25 234 GLY A N 1
ATOM 1691 C CA . GLY A 1 234 ? 27.561 -7.926 -55.298 1.00 91.25 234 GLY A CA 1
ATOM 1692 C C . GLY A 1 234 ? 28.694 -7.247 -54.517 1.00 91.25 234 GLY A C 1
ATOM 1693 O O . GLY A 1 234 ? 29.287 -7.840 -53.616 1.00 91.25 234 GLY A O 1
ATOM 1694 N N . ILE A 1 235 ? 29.006 -5.996 -54.862 1.00 92.94 235 ILE A N 1
ATOM 1695 C CA . ILE A 1 235 ? 30.037 -5.209 -54.168 1.00 92.94 235 ILE A CA 1
ATOM 1696 C C . ILE A 1 235 ? 29.390 -4.528 -52.960 1.00 92.94 235 ILE A C 1
ATOM 1698 O O . ILE A 1 235 ? 28.494 -3.700 -53.132 1.00 92.94 235 ILE A O 1
ATOM 1702 N N . CYS A 1 236 ? 29.851 -4.865 -51.756 1.00 94.69 236 CYS A N 1
ATOM 1703 C CA . CYS A 1 236 ? 29.400 -4.234 -50.516 1.00 94.69 236 CYS A CA 1
ATOM 1704 C C . CYS A 1 236 ? 29.973 -2.820 -50.367 1.00 94.69 236 CYS A C 1
ATOM 1706 O O . CYS A 1 236 ? 31.153 -2.588 -50.636 1.00 94.69 236 CYS A O 1
ATOM 1708 N N . VAL A 1 237 ? 29.132 -1.886 -49.929 1.00 93.81 237 VAL A N 1
ATOM 1709 C CA . VAL A 1 237 ? 29.488 -0.506 -49.596 1.00 93.81 237 VAL A CA 1
ATOM 1710 C C . VAL A 1 237 ? 28.917 -0.189 -48.218 1.00 93.81 237 VAL A C 1
ATOM 1712 O O . VAL A 1 237 ? 27.699 -0.203 -48.047 1.00 93.81 237 VAL A O 1
ATOM 1715 N N . ASN A 1 238 ? 29.785 0.109 -47.253 1.00 93.31 238 ASN A N 1
ATOM 1716 C CA . ASN A 1 238 ? 29.358 0.501 -45.914 1.00 93.31 238 ASN A CA 1
ATOM 1717 C C . ASN A 1 238 ? 28.684 1.889 -45.936 1.00 93.31 238 ASN A C 1
ATOM 1719 O O . ASN A 1 238 ? 29.112 2.790 -46.669 1.00 93.31 238 ASN A O 1
ATOM 1723 N N . THR A 1 239 ? 27.626 2.067 -45.151 1.00 92.12 239 THR A N 1
ATOM 1724 C CA . THR A 1 239 ? 26.864 3.315 -45.035 1.00 92.12 239 THR A CA 1
ATOM 1725 C C . THR A 1 239 ? 26.545 3.617 -43.565 1.00 92.12 239 THR A C 1
ATOM 1727 O O . THR A 1 239 ? 26.454 2.708 -42.762 1.00 92.12 239 THR A O 1
ATOM 1730 N N . PRO A 1 240 ? 26.319 4.877 -43.158 1.00 91.56 240 PRO A N 1
ATOM 1731 C CA . PRO A 1 240 ? 25.990 5.153 -41.759 1.00 91.56 240 PRO A CA 1
ATOM 1732 C C . PRO A 1 240 ? 24.725 4.406 -41.293 1.00 91.56 240 PRO A C 1
ATOM 1734 O O . PRO A 1 240 ? 23.629 4.667 -41.797 1.00 91.56 240 PRO A O 1
ATOM 1737 N N . GLY A 1 241 ? 24.891 3.503 -40.329 1.00 88.81 241 GLY A N 1
ATOM 1738 C CA . GLY A 1 241 ? 23.867 2.665 -39.714 1.00 88.81 241 GLY A CA 1
ATOM 1739 C C . GLY A 1 241 ? 23.443 1.443 -40.534 1.00 88.81 241 GLY A C 1
ATOM 1740 O O . GLY A 1 241 ? 22.458 0.800 -40.162 1.00 88.81 241 GLY A O 1
ATOM 1741 N N . SER A 1 242 ? 24.089 1.152 -41.672 1.00 91.69 242 SER A N 1
ATOM 1742 C CA . SER A 1 242 ? 23.734 0.012 -42.530 1.00 91.69 242 SER A CA 1
ATOM 1743 C C . SER A 1 242 ? 24.752 -0.240 -43.651 1.00 91.69 242 SER A C 1
ATOM 1745 O O . SER A 1 242 ? 25.745 0.449 -43.797 1.00 91.69 242 SER A O 1
ATOM 1747 N N . PHE A 1 243 ? 24.425 -1.102 -44.607 1.00 93.25 243 PHE A N 1
ATOM 1748 C CA . PHE A 1 243 ? 25.214 -1.285 -45.824 1.00 93.25 243 PHE A CA 1
ATOM 1749 C C . PHE A 1 243 ? 24.342 -1.187 -47.078 1.00 93.25 243 PHE A C 1
ATOM 1751 O O . PHE A 1 243 ? 23.121 -1.361 -47.048 1.00 93.25 243 PHE A O 1
ATOM 1758 N N . ALA A 1 244 ? 24.985 -0.954 -48.218 1.00 94.00 244 ALA A N 1
ATOM 1759 C CA . ALA A 1 244 ? 24.374 -1.018 -49.537 1.00 94.00 244 ALA A CA 1
ATOM 1760 C C . ALA A 1 244 ? 25.137 -1.998 -50.435 1.00 94.00 244 ALA A C 1
ATOM 1762 O O . ALA A 1 244 ? 26.367 -2.021 -50.453 1.00 94.00 244 ALA A O 1
ATOM 1763 N N . CYS A 1 245 ? 24.407 -2.783 -51.225 1.00 95.31 245 CYS A N 1
ATOM 1764 C CA . CYS A 1 245 ? 24.994 -3.696 -52.199 1.00 95.31 245 CYS A CA 1
ATOM 1765 C C . CYS A 1 245 ? 24.860 -3.142 -53.617 1.00 95.31 245 CYS A C 1
ATOM 1767 O O . CYS A 1 245 ? 23.758 -2.873 -54.096 1.00 95.31 245 CYS A O 1
ATOM 1769 N N . ASN A 1 246 ? 25.986 -3.008 -54.316 1.00 94.62 246 ASN A N 1
ATOM 1770 C CA . ASN A 1 246 ? 25.985 -2.748 -55.747 1.00 94.62 246 ASN A CA 1
ATOM 1771 C C . ASN A 1 246 ? 25.914 -4.082 -56.500 1.00 94.62 246 ASN A C 1
ATOM 1773 O O . ASN A 1 246 ? 26.886 -4.843 -56.527 1.00 94.62 246 ASN A O 1
ATOM 1777 N N . CYS A 1 247 ? 24.746 -4.374 -57.066 1.00 93.62 247 CYS A N 1
ATOM 1778 C CA . CYS A 1 247 ? 24.458 -5.676 -57.651 1.00 93.62 247 CYS A CA 1
ATOM 1779 C C . CYS A 1 247 ? 25.126 -5.888 -59.008 1.00 93.62 247 CYS A C 1
ATOM 1781 O O . CYS A 1 247 ? 25.242 -4.979 -59.833 1.00 93.62 247 CYS A O 1
ATOM 1783 N N . SER A 1 248 ? 25.542 -7.132 -59.236 1.00 90.19 248 SER A N 1
ATOM 1784 C CA . SER A 1 248 ? 25.955 -7.623 -60.545 1.00 90.19 248 SER A CA 1
ATOM 1785 C C . SER A 1 248 ? 24.771 -7.601 -61.526 1.00 90.19 248 SER A C 1
ATOM 1787 O O . SER A 1 248 ? 23.603 -7.559 -61.131 1.00 90.19 248 SER A O 1
ATOM 1789 N N . GLN A 1 249 ? 25.063 -7.572 -62.830 1.00 89.62 249 GLN A N 1
ATOM 1790 C CA . GLN A 1 249 ? 24.029 -7.509 -63.867 1.00 89.62 249 GLN A CA 1
ATOM 1791 C C . GLN A 1 249 ? 23.050 -8.685 -63.731 1.00 89.62 249 GLN A C 1
ATOM 1793 O O . GLN A 1 249 ? 23.483 -9.830 -63.641 1.00 89.62 249 GLN A O 1
ATOM 1798 N N . GLY A 1 250 ? 21.748 -8.390 -63.759 1.00 87.94 250 GLY A N 1
ATOM 1799 C CA . GLY A 1 250 ? 20.694 -9.397 -63.613 1.00 87.94 250 GLY A CA 1
ATOM 1800 C C . GLY A 1 250 ? 20.205 -9.625 -62.195 1.00 87.94 250 GLY A C 1
ATOM 1801 O O . GLY A 1 250 ? 19.261 -10.374 -62.011 1.00 87.94 250 GLY A O 1
ATOM 1802 N N . PHE A 1 251 ? 20.789 -8.975 -61.189 1.00 92.94 251 PHE A N 1
ATOM 1803 C CA . PHE A 1 251 ? 20.359 -9.129 -59.802 1.00 92.94 251 PHE A CA 1
ATOM 1804 C C . PHE A 1 251 ? 19.838 -7.815 -59.223 1.00 92.94 251 PHE A C 1
ATOM 1806 O O . PHE A 1 251 ? 20.276 -6.720 -59.580 1.00 92.94 251 PHE A O 1
ATOM 1813 N N . THR A 1 252 ? 18.872 -7.926 -58.319 1.00 92.12 252 THR A N 1
ATOM 1814 C CA . THR A 1 252 ? 18.250 -6.809 -57.609 1.00 92.12 252 THR A CA 1
ATOM 1815 C C . THR A 1 252 ? 17.919 -7.202 -56.166 1.00 92.12 252 THR A C 1
ATOM 1817 O O . THR A 1 252 ? 18.153 -8.334 -55.742 1.00 92.12 252 THR A O 1
ATOM 1820 N N . GLY A 1 253 ? 17.381 -6.255 -55.403 1.00 91.81 253 GLY A N 1
ATOM 1821 C CA . GLY A 1 253 ? 17.135 -6.392 -53.969 1.00 91.81 253 GLY A CA 1
ATOM 1822 C C . GLY A 1 253 ? 18.246 -5.776 -53.107 1.00 91.81 253 GLY A C 1
ATOM 1823 O O . GLY A 1 253 ? 19.331 -5.478 -53.608 1.00 91.81 253 GLY A O 1
ATOM 1824 N N . PRO A 1 254 ? 17.975 -5.540 -51.811 1.00 90.56 254 PRO A N 1
ATOM 1825 C CA . PRO A 1 254 ? 18.908 -4.901 -50.877 1.00 90.56 254 PRO A CA 1
ATOM 1826 C C . PRO A 1 254 ? 20.212 -5.682 -50.671 1.00 90.56 254 PRO A C 1
ATOM 1828 O O . PRO A 1 254 ? 21.239 -5.075 -50.375 1.00 90.56 254 PRO A O 1
ATOM 1831 N N . ARG A 1 255 ? 20.190 -7.008 -50.847 1.00 93.56 255 ARG A N 1
ATOM 1832 C CA . ARG A 1 255 ? 21.362 -7.886 -50.753 1.00 93.56 255 ARG A CA 1
ATOM 1833 C C . ARG A 1 255 ? 21.709 -8.547 -52.089 1.00 93.56 255 ARG A C 1
ATOM 1835 O O . ARG A 1 255 ? 22.493 -9.490 -52.098 1.00 93.56 255 ARG A O 1
ATOM 1842 N N . CYS A 1 256 ? 21.161 -8.074 -53.209 1.00 94.00 256 CYS A N 1
ATOM 1843 C CA . CYS A 1 256 ? 21.309 -8.704 -54.530 1.00 94.00 256 CYS A CA 1
ATOM 1844 C C . CYS A 1 256 ? 20.810 -10.159 -54.582 1.00 94.00 256 CYS A C 1
ATOM 1846 O O . CYS A 1 256 ? 21.321 -10.988 -55.333 1.00 94.00 256 CYS A O 1
ATOM 1848 N N . GLU A 1 257 ? 19.815 -10.482 -53.760 1.00 93.69 257 GLU A N 1
ATOM 1849 C CA . GLU A 1 257 ? 19.276 -11.827 -53.581 1.00 93.69 257 GLU A CA 1
ATOM 1850 C C . GLU A 1 257 ? 18.266 -12.232 -54.664 1.00 93.69 257 GLU A C 1
ATOM 1852 O O . GLU A 1 257 ? 17.972 -13.415 -54.825 1.00 93.69 257 GLU A O 1
ATOM 1857 N N . THR A 1 258 ? 17.720 -11.263 -55.402 1.00 92.88 258 THR A N 1
ATOM 1858 C CA . THR A 1 258 ? 16.630 -11.491 -56.358 1.00 92.88 258 THR A CA 1
ATOM 1859 C C . THR A 1 258 ? 17.164 -11.489 -57.785 1.00 92.88 258 THR A C 1
ATOM 1861 O O . THR A 1 258 ? 17.770 -10.504 -58.202 1.00 92.88 258 THR A O 1
ATOM 1864 N N . ASN A 1 259 ? 16.906 -12.553 -58.553 1.00 90.62 259 ASN A N 1
ATOM 1865 C CA . ASN A 1 259 ? 17.134 -12.529 -60.000 1.00 90.62 259 ASN A CA 1
ATOM 1866 C C . ASN A 1 259 ? 16.099 -11.608 -60.659 1.00 90.62 259 ASN A C 1
ATOM 1868 O O . ASN A 1 259 ? 14.899 -11.728 -60.401 1.00 90.62 259 ASN A O 1
ATOM 1872 N N . VAL A 1 260 ? 16.561 -10.679 -61.485 1.00 91.62 260 VAL A N 1
ATOM 1873 C CA . VAL A 1 260 ? 15.699 -9.876 -62.349 1.00 91.62 260 VAL A CA 1
ATOM 1874 C C . VAL A 1 260 ? 15.137 -10.813 -63.407 1.00 91.62 260 VAL A C 1
ATOM 1876 O O . VAL A 1 260 ? 15.874 -11.618 -63.946 1.00 91.62 260 VAL A O 1
ATOM 1879 N N . ASN A 1 261 ? 13.834 -10.724 -63.675 1.00 88.62 261 ASN A N 1
ATOM 1880 C CA . ASN A 1 261 ? 13.214 -11.490 -64.746 1.00 88.62 261 ASN A CA 1
ATOM 1881 C C . ASN A 1 261 ? 13.146 -10.631 -66.009 1.00 88.62 261 ASN A C 1
ATOM 1883 O O . ASN A 1 261 ? 12.208 -9.848 -66.204 1.00 88.62 261 ASN A O 1
ATOM 1887 N N . GLU A 1 262 ? 14.128 -10.776 -66.891 1.00 89.06 262 GLU A N 1
ATOM 1888 C CA . GLU A 1 262 ? 14.190 -10.010 -68.135 1.00 89.06 262 GLU A CA 1
ATOM 1889 C C . GLU A 1 262 ? 13.009 -10.318 -69.080 1.00 89.06 262 GLU A C 1
ATOM 1891 O O . GLU A 1 262 ? 12.643 -9.482 -69.919 1.00 89.06 262 GLU A O 1
ATOM 1896 N N . CYS A 1 263 ? 12.346 -11.468 -68.911 1.00 87.81 263 CYS A N 1
ATOM 1897 C CA . CYS A 1 263 ? 11.174 -11.857 -69.692 1.00 87.81 263 CYS A CA 1
ATOM 1898 C C . CYS A 1 263 ? 9.902 -11.059 -69.357 1.00 87.81 263 CYS A C 1
ATOM 1900 O O . CYS A 1 263 ? 9.003 -11.013 -70.200 1.00 87.81 263 CYS A O 1
ATOM 1902 N N . GLU A 1 264 ? 9.812 -10.383 -68.200 1.00 89.06 264 GLU A N 1
ATOM 1903 C CA . GLU A 1 264 ? 8.651 -9.530 -67.865 1.00 89.06 264 GLU A CA 1
ATOM 1904 C C . GLU A 1 264 ? 8.464 -8.374 -68.851 1.00 89.06 264 GLU A C 1
ATOM 1906 O O . GLU A 1 264 ? 7.347 -7.921 -69.109 1.00 89.06 264 GLU A O 1
ATOM 1911 N N . SER A 1 265 ? 9.553 -7.925 -69.473 1.00 86.19 265 SER A N 1
ATOM 1912 C CA . SER A 1 265 ? 9.511 -6.894 -70.510 1.00 86.19 265 SER A CA 1
ATOM 1913 C C . SER A 1 265 ? 8.920 -7.383 -71.843 1.00 86.19 265 SER A C 1
ATOM 1915 O O . SER A 1 265 ? 8.794 -6.599 -72.782 1.00 86.19 265 SER A O 1
ATOM 1917 N N . HIS A 1 266 ? 8.528 -8.662 -71.923 1.00 82.69 266 HIS A N 1
ATOM 1918 C CA . HIS A 1 266 ? 8.062 -9.352 -73.127 1.00 82.69 266 HIS A CA 1
ATOM 1919 C C . HIS A 1 266 ? 9.006 -9.160 -74.330 1.00 82.69 266 HIS A C 1
ATOM 1921 O O . HIS A 1 266 ? 8.573 -8.736 -75.406 1.00 82.69 266 HIS A O 1
ATOM 1927 N N . PRO A 1 267 ? 10.309 -9.471 -74.185 1.00 83.31 267 PRO A N 1
ATOM 1928 C CA . PRO A 1 267 ? 11.290 -9.161 -75.218 1.00 83.31 267 PRO A CA 1
ATOM 1929 C C . PRO A 1 267 ? 11.228 -10.124 -76.419 1.00 83.31 267 PRO A C 1
ATOM 1931 O O . PRO A 1 267 ? 11.654 -9.770 -77.521 1.00 83.31 267 PRO A O 1
ATOM 1934 N N . CYS A 1 268 ? 10.683 -11.335 -76.239 1.00 81.88 268 CYS A N 1
ATOM 1935 C CA . CYS A 1 268 ? 10.545 -12.331 -77.300 1.00 81.88 268 CYS A CA 1
ATOM 1936 C C . CYS A 1 268 ? 9.337 -12.034 -78.198 1.00 81.88 268 CYS A C 1
ATOM 1938 O O . CYS A 1 268 ? 8.184 -12.093 -77.774 1.00 81.88 268 CYS A O 1
ATOM 1940 N N . GLN A 1 269 ? 9.605 -11.750 -79.471 1.00 78.12 269 GLN A N 1
ATOM 1941 C CA . GLN A 1 269 ? 8.574 -11.490 -80.477 1.00 78.12 269 GLN A CA 1
ATOM 1942 C C . GLN A 1 269 ? 8.074 -12.793 -81.124 1.00 78.12 269 GLN A C 1
ATOM 1944 O O . GLN A 1 269 ? 8.732 -13.829 -81.057 1.00 78.12 269 GLN A O 1
ATOM 1949 N N . ASN A 1 270 ? 6.921 -12.729 -81.803 1.00 71.19 270 ASN A N 1
ATOM 1950 C CA . ASN A 1 270 ? 6.374 -13.809 -82.640 1.00 71.19 270 ASN A CA 1
ATOM 1951 C C . ASN A 1 270 ? 6.070 -15.128 -81.907 1.00 71.19 270 ASN A C 1
ATOM 1953 O O . ASN A 1 270 ? 6.302 -16.210 -82.436 1.00 71.19 270 ASN A O 1
ATOM 1957 N N . GLN A 1 271 ? 5.505 -15.034 -80.701 1.00 70.38 271 GLN A N 1
ATOM 1958 C CA . GLN A 1 271 ? 5.083 -16.193 -79.898 1.00 70.38 271 GLN A CA 1
ATOM 1959 C C . GLN A 1 271 ? 6.242 -17.114 -79.460 1.00 70.38 271 GLN A C 1
ATOM 1961 O O . GLN A 1 271 ? 6.011 -18.267 -79.097 1.00 70.38 271 GLN A O 1
ATOM 1966 N N . GLY A 1 272 ? 7.485 -16.616 -79.460 1.00 75.75 272 GLY A N 1
ATOM 1967 C CA . GLY A 1 272 ? 8.608 -17.307 -78.828 1.00 75.75 272 GLY A CA 1
ATOM 1968 C C . GLY A 1 272 ? 8.426 -17.403 -77.310 1.00 75.75 272 GLY A C 1
ATOM 1969 O O . GLY A 1 272 ? 7.973 -16.456 -76.668 1.00 75.75 272 GLY A O 1
ATOM 1970 N N . SER A 1 273 ? 8.792 -18.542 -76.727 1.00 83.69 273 SER A N 1
ATOM 1971 C CA . SER A 1 273 ? 8.844 -18.728 -75.276 1.00 83.69 273 SER A CA 1
ATOM 1972 C C . SER A 1 273 ? 10.119 -18.090 -74.727 1.00 83.69 273 SER A C 1
ATOM 1974 O O . SER A 1 273 ? 11.216 -18.424 -75.169 1.00 83.69 273 SER A O 1
ATOM 1976 N N . CYS A 1 274 ? 9.983 -17.174 -73.773 1.00 86.75 274 CYS A N 1
ATOM 1977 C CA . CYS A 1 274 ? 11.123 -16.549 -73.110 1.00 86.75 274 CYS A CA 1
ATOM 1978 C C . CYS A 1 274 ? 11.597 -17.416 -71.939 1.00 86.75 274 CYS A C 1
ATOM 1980 O O . CYS A 1 274 ? 10.773 -17.874 -71.147 1.00 86.75 274 CYS A O 1
ATOM 1982 N N . LEU A 1 275 ? 12.904 -17.644 -71.845 1.00 88.19 275 LEU A N 1
ATOM 1983 C CA . LEU A 1 275 ? 13.551 -18.237 -70.682 1.00 88.19 275 LEU A CA 1
ATOM 1984 C C . LEU A 1 275 ? 14.448 -17.185 -70.032 1.00 88.19 275 LEU A C 1
ATOM 1986 O O . LEU A 1 275 ? 15.246 -16.532 -70.712 1.00 88.19 275 LEU A O 1
ATOM 1990 N N . ASP A 1 276 ? 14.279 -17.067 -68.725 1.00 86.06 276 ASP A N 1
ATOM 1991 C CA . ASP A 1 276 ? 15.025 -16.187 -67.839 1.00 86.06 276 ASP A CA 1
ATOM 1992 C C . ASP A 1 276 ? 16.408 -16.786 -67.543 1.00 86.06 276 ASP A C 1
ATOM 1994 O O . ASP A 1 276 ? 16.496 -17.929 -67.089 1.00 86.06 276 ASP A O 1
ATOM 1998 N N . ASP A 1 277 ? 17.474 -16.039 -67.829 1.00 85.19 277 ASP A N 1
ATOM 1999 C CA . ASP A 1 277 ? 18.860 -16.425 -67.554 1.00 85.19 277 ASP A CA 1
ATOM 2000 C C . ASP A 1 277 ? 19.537 -15.220 -66.862 1.00 85.19 277 ASP A C 1
ATOM 2002 O O . ASP A 1 277 ? 19.508 -14.138 -67.430 1.00 85.19 277 ASP A O 1
ATOM 2006 N N . PRO A 1 278 ? 20.197 -15.340 -65.696 1.00 86.19 278 PRO A N 1
ATOM 2007 C CA . PRO A 1 278 ? 20.632 -14.167 -64.927 1.00 86.19 278 PRO A CA 1
ATOM 2008 C C . PRO A 1 278 ? 21.408 -13.111 -65.737 1.00 86.19 278 PRO A C 1
ATOM 2010 O O . PRO A 1 278 ? 22.485 -13.384 -66.278 1.00 86.19 278 PRO A O 1
ATOM 2013 N N . GLY A 1 279 ? 20.849 -11.899 -65.822 1.00 83.06 279 GLY A N 1
ATOM 2014 C CA . GLY A 1 279 ? 21.429 -10.750 -66.528 1.00 83.06 279 GLY A CA 1
ATOM 2015 C C . GLY A 1 279 ? 21.136 -10.698 -68.023 1.00 83.06 279 GLY A C 1
ATOM 2016 O O . GLY A 1 279 ? 21.663 -9.814 -68.714 1.00 83.06 279 GLY A O 1
ATOM 2017 N N . THR A 1 280 ? 20.334 -11.633 -68.534 1.00 85.56 280 THR A N 1
ATOM 2018 C CA . THR A 1 280 ? 19.997 -11.786 -69.949 1.00 85.56 280 THR A CA 1
ATOM 2019 C C . THR A 1 280 ? 18.681 -12.563 -70.131 1.00 85.56 280 THR A C 1
ATOM 2021 O O . THR A 1 280 ? 17.986 -12.916 -69.197 1.00 85.56 280 THR A O 1
ATOM 2024 N N . PHE A 1 281 ? 18.275 -12.826 -71.367 1.00 85.00 281 PHE A N 1
ATOM 2025 C CA . PHE A 1 281 ? 17.155 -13.721 -71.651 1.00 85.00 281 PHE A CA 1
ATOM 2026 C C . PHE A 1 281 ? 17.442 -14.503 -72.926 1.00 85.00 281 PHE A C 1
ATOM 2028 O O . PHE A 1 281 ? 18.179 -14.043 -73.805 1.00 85.00 281 PHE A O 1
ATOM 2035 N N . ARG A 1 282 ? 16.826 -15.677 -73.066 1.00 85.44 282 ARG A N 1
ATOM 2036 C CA . ARG A 1 282 ? 16.862 -16.453 -74.313 1.00 85.44 282 ARG A CA 1
ATOM 2037 C C . ARG A 1 282 ? 15.453 -16.760 -74.796 1.00 85.44 282 ARG A C 1
ATOM 2039 O O . ARG A 1 282 ? 14.592 -17.181 -74.032 1.00 85.44 282 ARG A O 1
ATOM 2046 N N . CYS A 1 283 ? 15.221 -16.580 -76.091 1.00 83.44 283 CYS A N 1
ATOM 2047 C CA . CYS A 1 283 ? 13.950 -16.921 -76.723 1.00 83.44 283 CYS A CA 1
ATOM 2048 C C . CYS A 1 283 ? 14.056 -18.295 -77.386 1.00 83.44 283 CYS A C 1
ATOM 2050 O O . CYS A 1 283 ? 14.895 -18.502 -78.263 1.00 83.44 283 CYS A O 1
ATOM 2052 N N . VAL A 1 284 ? 13.189 -19.224 -76.991 1.00 82.06 284 VAL A N 1
ATOM 2053 C CA . VAL A 1 284 ? 13.047 -20.543 -77.612 1.00 82.06 284 VAL A CA 1
ATOM 2054 C C . VAL A 1 284 ? 11.785 -20.558 -78.456 1.00 82.06 284 VAL A C 1
ATOM 2056 O O . VAL A 1 284 ? 10.733 -20.079 -78.041 1.00 82.06 284 VAL A O 1
ATOM 2059 N N . CYS A 1 285 ? 11.880 -21.120 -79.654 1.00 73.06 285 CYS A N 1
ATOM 2060 C CA . CYS A 1 285 ? 10.793 -21.094 -80.621 1.00 73.06 285 CYS A CA 1
ATOM 2061 C C . CYS A 1 285 ? 10.376 -22.505 -81.005 1.00 73.06 285 CYS A C 1
ATOM 2063 O O . CYS A 1 285 ? 11.219 -23.384 -81.185 1.00 73.06 285 CYS A O 1
ATOM 2065 N N . MET A 1 286 ? 9.065 -22.730 -81.109 1.00 65.06 286 MET A N 1
ATOM 2066 C CA . MET A 1 286 ? 8.541 -24.046 -81.455 1.00 65.06 286 MET A CA 1
ATOM 2067 C C . MET A 1 286 ? 8.858 -24.396 -82.924 1.00 65.06 286 MET A C 1
ATOM 2069 O O . MET A 1 286 ? 8.663 -23.564 -83.812 1.00 65.06 286 MET A O 1
ATOM 2073 N N . PRO A 1 287 ? 9.297 -25.636 -83.214 1.00 63.50 287 PRO A N 1
ATOM 2074 C CA . PRO A 1 287 ? 9.810 -26.037 -84.529 1.00 63.50 287 PRO A CA 1
ATOM 2075 C C . PRO A 1 287 ? 8.754 -26.157 -85.646 1.00 63.50 287 PRO A C 1
ATOM 2077 O O . PRO A 1 287 ? 9.106 -26.482 -86.777 1.00 63.50 287 PRO A O 1
ATOM 2080 N N . VAL A 1 288 ? 7.471 -25.881 -85.379 1.00 54.47 288 VAL A N 1
ATOM 2081 C CA . VAL A 1 288 ? 6.375 -26.032 -86.361 1.00 54.47 288 VAL A CA 1
ATOM 2082 C C . VAL A 1 288 ? 6.113 -24.799 -87.237 1.00 54.47 288 VAL A C 1
ATOM 2084 O O . VAL A 1 288 ? 5.236 -24.829 -88.094 1.00 54.47 288 VAL A O 1
ATOM 2087 N N . SER A 1 289 ? 6.922 -23.745 -87.117 1.00 48.88 289 SER A N 1
ATOM 2088 C CA . SER A 1 289 ? 6.940 -22.642 -88.087 1.00 48.88 289 SER A CA 1
ATOM 2089 C C . SER A 1 289 ? 8.338 -22.031 -88.170 1.00 48.88 289 SER A C 1
ATOM 2091 O O . SER A 1 289 ? 8.639 -21.029 -87.522 1.00 48.88 289 SER A O 1
ATOM 2093 N N . ALA A 1 290 ? 9.202 -22.652 -88.973 1.00 46.38 290 ALA A N 1
ATOM 2094 C CA . ALA A 1 290 ? 10.623 -22.331 -89.137 1.00 46.38 290 ALA A CA 1
ATOM 2095 C C . ALA A 1 290 ? 10.933 -20.967 -89.805 1.00 46.38 290 ALA A C 1
ATOM 2097 O O . ALA A 1 290 ? 11.982 -20.822 -90.428 1.00 46.38 290 ALA A O 1
ATOM 2098 N N . SER A 1 291 ? 10.066 -19.956 -89.676 1.00 53.22 291 SER A N 1
ATOM 2099 C CA . SER A 1 291 ? 10.256 -18.672 -90.370 1.00 53.22 291 SER A CA 1
ATOM 2100 C C . SER A 1 291 ? 9.986 -17.408 -89.551 1.00 53.22 291 SER A C 1
ATOM 2102 O O . SER A 1 291 ? 10.133 -16.326 -90.112 1.00 53.22 291 SER A O 1
ATOM 2104 N N . ILE A 1 292 ? 9.606 -17.467 -88.266 1.00 51.84 292 ILE A N 1
ATOM 2105 C CA . ILE A 1 292 ? 9.318 -16.229 -87.512 1.00 51.84 292 ILE A CA 1
ATOM 2106 C C . ILE A 1 292 ? 9.790 -16.281 -86.056 1.00 51.84 292 ILE A C 1
ATOM 2108 O O . ILE A 1 292 ? 9.018 -16.093 -85.129 1.00 51.84 292 ILE A O 1
ATOM 2112 N N . CYS A 1 293 ? 11.084 -16.476 -85.839 1.00 48.56 293 CYS A N 1
ATOM 2113 C CA . CYS A 1 293 ? 11.705 -16.117 -84.570 1.00 48.56 293 CYS A CA 1
ATOM 2114 C C . CYS A 1 293 ? 13.085 -15.537 -84.837 1.00 48.56 293 CYS A C 1
ATOM 2116 O O . CYS A 1 293 ? 13.975 -16.241 -85.302 1.00 48.56 293 CYS A O 1
ATOM 2118 N N . SER A 1 294 ? 13.252 -14.242 -84.581 1.00 52.09 294 SER A N 1
ATOM 2119 C CA . SER A 1 294 ? 14.538 -13.569 -84.729 1.00 52.09 294 SER A CA 1
ATOM 2120 C C . SER A 1 294 ? 15.171 -13.436 -83.349 1.00 52.09 294 SER A C 1
ATOM 2122 O O . SER A 1 294 ? 14.623 -12.753 -82.488 1.00 52.09 294 SER A O 1
ATOM 2124 N N . SER A 1 295 ? 16.327 -14.066 -83.139 1.00 50.03 295 SER A N 1
ATOM 2125 C CA . SER A 1 295 ? 17.168 -13.919 -81.942 1.00 50.03 295 SER A CA 1
ATOM 2126 C C . SER A 1 295 ? 17.956 -12.601 -81.932 1.00 50.03 295 SER A C 1
ATOM 2128 O O . SER A 1 295 ? 19.052 -12.539 -81.385 1.00 50.03 295 SER A O 1
ATOM 2130 N N . ASN A 1 296 ? 17.439 -11.548 -82.568 1.00 47.59 296 ASN A N 1
ATOM 2131 C CA . ASN A 1 296 ? 18.135 -10.273 -82.699 1.00 47.59 296 ASN A CA 1
ATOM 2132 C C . ASN A 1 296 ? 17.417 -9.184 -81.906 1.00 47.59 296 ASN A C 1
ATOM 2134 O O . ASN A 1 296 ? 16.763 -8.309 -82.469 1.00 47.59 296 ASN A O 1
ATOM 2138 N N . ALA A 1 297 ? 17.610 -9.207 -80.592 1.00 40.38 297 ALA A N 1
ATOM 2139 C CA . ALA A 1 297 ? 17.626 -7.987 -79.803 1.00 40.38 297 ALA A CA 1
ATOM 2140 C C . ALA A 1 297 ? 19.021 -7.893 -79.167 1.00 40.38 297 ALA A C 1
ATOM 2142 O O . ALA A 1 297 ? 19.412 -8.819 -78.457 1.00 40.38 297 ALA A O 1
ATOM 2143 N N . PRO A 1 298 ? 19.816 -6.839 -79.429 1.00 38.66 298 PRO A N 1
ATOM 2144 C CA . PRO A 1 298 ? 21.015 -6.628 -78.639 1.00 38.66 298 PRO A CA 1
ATOM 2145 C C . PRO A 1 298 ? 20.565 -6.379 -77.201 1.00 38.66 298 PRO A C 1
ATOM 2147 O O . PRO A 1 298 ? 19.599 -5.642 -76.980 1.00 38.66 298 PRO A O 1
ATOM 2150 N N . ALA A 1 299 ? 21.274 -6.961 -76.237 1.00 38.28 299 ALA A N 1
ATOM 2151 C CA . ALA A 1 299 ? 21.181 -6.562 -74.843 1.00 38.28 299 ALA A CA 1
ATOM 2152 C C . ALA A 1 299 ? 21.510 -5.062 -74.753 1.00 38.28 299 ALA A C 1
ATOM 2154 O O . ALA A 1 299 ? 22.670 -4.655 -74.689 1.00 38.28 299 ALA A O 1
ATOM 2155 N N . ARG A 1 300 ? 20.491 -4.203 -74.828 1.00 37.78 300 ARG A N 1
ATOM 2156 C CA . ARG A 1 300 ? 20.617 -2.825 -74.374 1.00 37.78 300 ARG A CA 1
ATOM 2157 C C . ARG A 1 300 ? 20.530 -2.902 -72.866 1.00 37.78 300 ARG A C 1
ATOM 2159 O O . ARG A 1 300 ? 19.472 -3.231 -72.340 1.00 37.78 300 ARG A O 1
ATOM 2166 N N . GLY A 1 301 ? 21.644 -2.604 -72.200 1.00 37.97 301 GLY A N 1
ATOM 2167 C CA . GLY A 1 301 ? 21.643 -2.335 -70.772 1.00 37.97 301 GLY A CA 1
ATOM 2168 C C . GLY A 1 301 ? 20.505 -1.370 -70.466 1.00 37.97 301 GLY A C 1
ATOM 2169 O O . GLY A 1 301 ? 20.446 -0.268 -71.017 1.00 37.97 301 GLY A O 1
ATOM 2170 N N . VAL A 1 302 ? 19.564 -1.822 -69.645 1.00 33.88 302 VAL A N 1
ATOM 2171 C CA . VAL A 1 302 ? 18.545 -0.953 -69.083 1.00 33.88 302 VAL A CA 1
ATOM 2172 C C . VAL A 1 302 ? 19.291 -0.060 -68.101 1.00 33.88 302 VAL A C 1
ATOM 2174 O O . VAL A 1 302 ? 19.535 -0.431 -66.958 1.00 33.88 302 VAL A O 1
ATOM 2177 N N . SER A 1 303 ? 19.713 1.122 -68.554 1.00 36.75 303 SER A N 1
ATOM 2178 C CA . SER A 1 303 ? 19.940 2.222 -67.628 1.00 36.75 303 SER A CA 1
ATOM 2179 C C . SER A 1 303 ? 18.608 2.451 -66.925 1.00 36.75 303 SER A C 1
ATOM 2181 O O . SER A 1 303 ? 17.638 2.872 -67.565 1.00 36.75 303 SER A O 1
ATOM 2183 N N . GLY A 1 304 ? 18.559 2.094 -65.642 1.00 35.47 304 GLY A N 1
ATOM 2184 C CA . GLY A 1 304 ? 17.406 2.323 -64.785 1.00 35.47 304 GLY A CA 1
ATOM 2185 C C . GLY A 1 304 ? 16.944 3.781 -64.879 1.00 35.47 304 GLY A C 1
ATOM 2186 O O . GLY A 1 304 ? 17.758 4.675 -65.143 1.00 35.47 304 GLY A O 1
ATOM 2187 N N . PRO A 1 305 ? 15.642 4.053 -64.708 1.00 30.14 305 PRO A N 1
ATOM 2188 C CA . PRO A 1 305 ? 15.149 5.414 -64.760 1.00 30.14 305 PRO A CA 1
ATOM 2189 C C . PRO A 1 305 ? 15.847 6.251 -63.684 1.00 30.14 305 PRO A C 1
ATOM 2191 O O . PRO A 1 305 ? 15.825 5.920 -62.499 1.00 30.14 305 PRO A O 1
ATOM 2194 N N . ALA A 1 306 ? 16.440 7.369 -64.107 1.00 33.28 306 ALA A N 1
ATOM 2195 C CA . ALA A 1 306 ? 16.739 8.472 -63.215 1.00 33.28 306 ALA A CA 1
ATOM 2196 C C . ALA A 1 306 ? 15.446 8.842 -62.475 1.00 33.28 306 ALA A C 1
ATOM 2198 O O . ALA A 1 306 ? 14.426 9.163 -63.091 1.00 33.28 306 ALA A O 1
ATOM 2199 N N . SER A 1 307 ? 15.499 8.762 -61.149 1.00 32.97 307 SER A N 1
ATOM 2200 C CA . SER A 1 307 ? 14.409 9.152 -60.264 1.00 32.97 307 SER A CA 1
ATOM 2201 C C . SER A 1 307 ? 13.992 10.602 -60.568 1.00 32.97 307 SER A C 1
ATOM 2203 O O . SER A 1 307 ? 14.857 11.485 -60.615 1.00 32.97 307 SER A O 1
ATOM 2205 N N . PRO A 1 308 ? 12.702 10.901 -60.807 1.00 32.34 308 PRO A N 1
ATOM 2206 C CA . PRO A 1 308 ? 12.272 12.264 -61.050 1.00 32.34 308 PRO A CA 1
ATOM 2207 C C . PRO A 1 308 ? 12.388 13.064 -59.754 1.00 32.34 308 PRO A C 1
ATOM 2209 O O . PRO A 1 308 ? 11.657 12.857 -58.785 1.00 32.34 308 PRO A O 1
ATOM 2212 N N . ASN A 1 309 ? 13.299 14.030 -59.792 1.00 33.00 309 ASN A N 1
ATOM 2213 C CA . ASN A 1 309 ? 13.430 15.124 -58.846 1.00 33.00 309 ASN A CA 1
ATOM 2214 C C . ASN A 1 309 ? 12.114 15.930 -58.836 1.00 33.00 309 ASN A C 1
ATOM 2216 O O . ASN A 1 309 ? 11.928 16.886 -59.593 1.00 33.00 309 ASN A O 1
ATOM 2220 N N . LYS A 1 310 ? 11.145 15.505 -58.019 1.00 30.02 310 LYS A N 1
ATOM 2221 C CA . LYS A 1 310 ? 9.903 16.242 -57.778 1.00 30.02 310 LYS A CA 1
ATOM 2222 C C . LYS A 1 310 ? 10.213 17.352 -56.775 1.00 30.02 310 LYS A C 1
ATOM 2224 O O . LYS A 1 310 ? 10.043 17.182 -55.572 1.00 30.02 310 LYS A O 1
ATOM 2229 N N . LYS A 1 311 ? 10.607 18.524 -57.287 1.00 32.06 311 LYS A N 1
ATOM 2230 C CA . LYS A 1 311 ? 10.395 19.794 -56.579 1.00 32.06 311 LYS A CA 1
ATOM 2231 C C . LYS A 1 311 ? 8.896 19.920 -56.298 1.00 32.06 311 LYS A C 1
ATOM 2233 O O . LYS A 1 311 ? 8.123 20.270 -57.188 1.00 32.06 311 LYS A O 1
ATOM 2238 N N . ARG A 1 312 ? 8.470 19.616 -55.073 1.00 31.73 312 ARG A N 1
ATOM 2239 C CA . ARG A 1 312 ? 7.256 20.210 -54.512 1.00 31.73 312 ARG A CA 1
ATOM 2240 C C . ARG A 1 312 ? 7.692 21.350 -53.615 1.00 31.73 312 ARG A C 1
ATOM 2242 O O . ARG A 1 312 ? 8.501 21.166 -52.713 1.00 31.73 312 ARG A O 1
ATOM 2249 N N . ASN A 1 313 ? 7.167 22.522 -53.947 1.00 30.98 313 ASN A N 1
ATOM 2250 C CA . ASN A 1 313 ? 7.261 23.734 -53.161 1.00 30.98 313 ASN A CA 1
ATOM 2251 C C . ASN A 1 313 ? 6.959 23.450 -51.690 1.00 30.98 313 ASN A C 1
ATOM 2253 O O . ASN A 1 313 ? 5.985 22.770 -51.362 1.00 30.98 313 ASN A O 1
ATOM 2257 N N . ALA A 1 314 ? 7.795 24.031 -50.837 1.00 31.50 314 ALA A N 1
ATOM 2258 C CA . ALA A 1 314 ? 7.515 24.233 -49.433 1.00 31.50 314 ALA A CA 1
ATOM 2259 C C . ALA A 1 314 ? 6.152 24.925 -49.254 1.00 31.50 314 ALA A C 1
ATOM 2261 O O . ALA A 1 314 ? 5.895 25.931 -49.922 1.00 31.50 314 ALA A O 1
ATOM 2262 N N . PRO A 1 315 ? 5.300 24.461 -48.330 1.00 28.66 315 PRO A N 1
ATOM 2263 C CA . PRO A 1 315 ? 4.370 25.336 -47.656 1.00 28.66 315 PRO A CA 1
ATOM 2264 C C . PRO A 1 315 ? 5.091 25.960 -46.458 1.00 28.66 315 PRO A C 1
ATOM 2266 O O . PRO A 1 315 ? 5.453 25.294 -45.491 1.00 28.66 315 PRO A O 1
ATOM 2269 N N . THR A 1 316 ? 5.300 27.267 -46.537 1.00 29.73 316 THR A N 1
ATOM 2270 C CA . THR A 1 316 ? 5.430 28.133 -45.370 1.00 29.73 316 THR A CA 1
ATOM 2271 C C . THR A 1 316 ? 4.195 27.947 -44.490 1.00 29.73 316 THR A C 1
ATOM 2273 O O . THR A 1 316 ? 3.075 28.171 -44.947 1.00 29.73 316 THR A O 1
ATOM 2276 N N . LEU A 1 317 ? 4.383 27.587 -43.220 1.00 27.36 317 LEU A N 1
ATOM 2277 C CA . LEU A 1 317 ? 3.356 27.772 -42.202 1.00 27.36 317 LEU A CA 1
ATOM 2278 C C . LEU A 1 317 ? 3.935 28.530 -41.014 1.00 27.36 317 LEU A C 1
ATOM 2280 O O . LEU A 1 317 ? 4.884 28.123 -40.352 1.00 27.36 317 LEU A O 1
ATOM 2284 N N . VAL A 1 318 ? 3.335 29.700 -40.845 1.00 28.33 318 VAL A N 1
ATOM 2285 C CA . VAL A 1 318 ? 3.483 30.658 -39.765 1.00 28.33 318 VAL A CA 1
ATOM 2286 C C . VAL A 1 318 ? 3.047 30.009 -38.453 1.00 28.33 318 VAL A C 1
ATOM 2288 O O . VAL A 1 318 ? 1.982 29.398 -38.382 1.00 28.33 318 VAL A O 1
ATOM 2291 N N . SER A 1 319 ? 3.849 30.192 -37.405 1.00 32.38 319 SER A N 1
ATOM 2292 C CA . SER A 1 319 ? 3.488 29.869 -36.026 1.00 32.38 319 SER A CA 1
ATOM 2293 C C . SER A 1 319 ? 2.200 30.567 -35.598 1.00 32.38 319 SER A C 1
ATOM 2295 O O . SER A 1 319 ? 2.119 31.794 -35.665 1.00 32.38 319 SER A O 1
ATOM 2297 N N . ARG A 1 320 ? 1.256 29.807 -35.032 1.00 28.62 320 ARG A N 1
ATOM 2298 C CA . ARG A 1 320 ? 0.383 30.269 -33.941 1.00 28.62 320 ARG A CA 1
ATOM 2299 C C . ARG A 1 320 ? -0.296 29.087 -33.237 1.00 28.62 320 ARG A C 1
ATOM 2301 O O . ARG A 1 320 ? -1.199 28.484 -33.791 1.00 28.62 320 ARG A O 1
ATOM 2308 N N . GLY A 1 321 ? 0.140 28.844 -31.999 1.00 30.86 321 GLY A N 1
ATOM 2309 C CA . GLY A 1 321 ? -0.698 28.470 -30.852 1.00 30.86 321 GLY A CA 1
ATOM 2310 C C . GLY A 1 321 ? -1.346 27.080 -30.801 1.00 30.86 321 GLY A C 1
ATOM 2311 O O . GLY A 1 321 ? -2.319 26.831 -31.494 1.00 30.86 321 GLY A O 1
ATOM 2312 N N . GLY A 1 322 ? -0.932 26.288 -29.804 1.00 33.06 322 GLY A N 1
ATOM 2313 C CA . GLY A 1 322 ? -1.878 25.550 -28.953 1.00 33.06 322 GLY A CA 1
ATOM 2314 C C . GLY A 1 322 ? -2.011 24.034 -29.152 1.00 33.06 322 GLY A C 1
ATOM 2315 O O . GLY A 1 322 ? -2.567 23.583 -30.140 1.00 33.06 322 GLY A O 1
ATOM 2316 N N . GLN A 1 323 ? -1.618 23.309 -28.096 1.00 29.66 323 GLN A N 1
ATOM 2317 C CA . GLN A 1 323 ? -2.079 21.986 -27.631 1.00 29.66 323 GLN A CA 1
ATOM 2318 C C . GLN A 1 323 ? -1.686 20.695 -28.382 1.00 29.66 323 GLN A C 1
ATOM 2320 O O . GLN A 1 323 ? -1.989 20.462 -29.545 1.00 29.66 323 GLN A O 1
ATOM 2325 N N . PHE A 1 324 ? -1.044 19.813 -27.607 1.00 32.09 324 PHE A N 1
ATOM 2326 C CA . PHE A 1 324 ? -0.624 18.449 -27.926 1.00 32.09 324 PHE A CA 1
ATOM 2327 C C . PHE A 1 324 ? -1.783 17.448 -27.817 1.00 32.09 324 PHE A C 1
ATOM 2329 O O . PHE A 1 324 ? -2.538 17.516 -26.852 1.00 32.09 324 PHE A O 1
ATOM 2336 N N . THR A 1 325 ? -1.832 16.444 -28.702 1.00 27.34 325 THR A N 1
ATOM 2337 C CA . THR A 1 325 ? -2.412 15.115 -28.407 1.00 27.34 325 THR A CA 1
ATOM 2338 C C . THR A 1 325 ? -1.647 14.003 -29.147 1.00 27.34 325 THR A C 1
ATOM 2340 O O . THR A 1 325 ? -1.225 14.178 -30.288 1.00 27.34 325 THR A O 1
ATOM 2343 N N . TYR A 1 326 ? -1.436 12.867 -28.470 1.00 32.69 326 TYR A N 1
ATOM 2344 C CA . TYR A 1 326 ? -0.763 11.650 -28.959 1.00 32.69 326 TYR A CA 1
ATOM 2345 C C . TYR A 1 326 ? -1.807 10.584 -29.348 1.00 32.69 326 TYR A C 1
ATOM 2347 O O . TYR A 1 326 ? -2.862 10.512 -28.720 1.00 32.69 326 TYR A O 1
ATOM 2355 N N . LYS A 1 327 ? -1.508 9.718 -30.331 1.00 30.50 327 LYS A N 1
ATOM 2356 C CA . LYS A 1 327 ? -2.362 8.583 -30.748 1.00 30.50 327 LYS A CA 1
ATOM 2357 C C . LYS A 1 327 ? -1.609 7.257 -30.551 1.00 30.50 327 LYS A C 1
ATOM 2359 O O . LYS A 1 327 ? -0.524 7.103 -31.107 1.00 30.50 327 LYS A O 1
ATOM 2364 N N . SER A 1 328 ? -2.153 6.315 -29.771 1.00 34.66 328 SER A N 1
ATOM 2365 C CA . SER A 1 328 ? -1.582 4.969 -29.567 1.00 34.66 328 SER A CA 1
ATOM 2366 C C . SER A 1 328 ? -2.276 3.905 -30.434 1.00 34.66 328 SER A C 1
ATOM 2368 O O . SER A 1 328 ? -3.355 4.121 -30.988 1.00 34.66 328 SER A O 1
ATOM 2370 N N . ARG A 1 329 ? -1.601 2.759 -30.607 1.00 39.09 329 ARG A N 1
ATOM 2371 C CA . ARG A 1 329 ? -1.996 1.629 -31.465 1.00 39.09 329 ARG A CA 1
ATOM 2372 C C . ARG A 1 329 ? -3.101 0.786 -30.820 1.00 39.09 329 ARG A C 1
ATOM 2374 O O . ARG A 1 329 ? -2.828 -0.292 -30.317 1.00 39.09 329 ARG A O 1
ATOM 2381 N N . THR A 1 330 ? -4.335 1.252 -30.840 1.00 43.91 330 THR A N 1
ATOM 2382 C CA . THR A 1 330 ? -5.548 0.417 -30.767 1.00 43.91 330 THR A CA 1
ATOM 2383 C C . THR A 1 330 ? -6.685 1.308 -31.254 1.00 43.91 330 THR A C 1
ATOM 2385 O O . THR A 1 330 ? -6.876 2.406 -30.746 1.00 43.91 330 THR A O 1
ATOM 2388 N N . ASN A 1 331 ? -7.357 0.915 -32.337 1.00 45.84 331 ASN A N 1
ATOM 2389 C CA . ASN A 1 331 ? -8.411 1.714 -32.963 1.00 45.84 331 ASN A CA 1
ATOM 2390 C C . ASN A 1 331 ? -9.655 1.791 -32.065 1.00 45.84 331 ASN A C 1
ATOM 2392 O O . ASN A 1 331 ? -10.585 1.034 -32.296 1.00 45.84 331 ASN A O 1
ATOM 2396 N N . ASP A 1 332 ? -9.700 2.738 -31.130 1.00 34.22 332 ASP A N 1
ATOM 2397 C CA . ASP A 1 332 ? -10.946 3.227 -30.535 1.00 34.22 332 ASP A CA 1
ATOM 2398 C C . ASP A 1 332 ? -10.852 4.738 -30.271 1.00 34.22 332 ASP A C 1
ATOM 2400 O O . ASP A 1 332 ? -9.844 5.250 -29.782 1.00 34.22 332 ASP A O 1
ATOM 2404 N N . TRP A 1 333 ? -11.900 5.472 -30.653 1.00 38.28 333 TRP A N 1
ATOM 2405 C CA . TRP A 1 333 ? -12.045 6.906 -30.395 1.00 38.28 333 TRP A CA 1
ATOM 2406 C C . TRP A 1 333 ? -12.831 7.103 -29.102 1.00 38.28 333 TRP A C 1
ATOM 2408 O O . TRP A 1 333 ? -13.967 6.647 -29.015 1.00 38.28 333 TRP A O 1
ATOM 2418 N N . ILE A 1 334 ? -12.279 7.837 -28.135 1.00 37.78 334 ILE A N 1
ATOM 2419 C CA . ILE A 1 334 ? -13.053 8.378 -27.013 1.00 37.78 334 ILE A CA 1
ATOM 2420 C C . ILE A 1 334 ? -12.598 9.820 -26.784 1.00 37.78 334 ILE A C 1
ATOM 2422 O O . ILE A 1 334 ? -11.437 10.059 -26.462 1.00 37.78 334 ILE A O 1
ATOM 2426 N N . ASP A 1 335 ? -13.519 10.767 -26.949 1.00 32.75 335 ASP A N 1
ATOM 2427 C CA . ASP A 1 335 ? -13.397 12.130 -26.433 1.00 32.75 335 ASP A CA 1
ATOM 2428 C C . ASP A 1 335 ? -14.629 12.436 -25.565 1.00 32.75 335 ASP A C 1
ATOM 2430 O O . ASP A 1 335 ? -15.747 12.062 -25.913 1.00 32.75 335 ASP A O 1
ATOM 2434 N N . GLY A 1 336 ? -14.394 13.094 -24.429 1.00 35.19 336 GLY A N 1
ATOM 2435 C CA . GLY A 1 336 ? -15.389 13.829 -23.645 1.00 35.19 336 GLY A CA 1
ATOM 2436 C C . GLY A 1 336 ? -16.630 13.095 -23.109 1.00 35.19 336 GLY A C 1
ATOM 2437 O O . GLY A 1 336 ? -17.716 13.250 -23.646 1.00 35.19 336 GLY A O 1
ATOM 2438 N N . GLY A 1 337 ? -16.513 12.481 -21.926 1.00 32.06 337 GLY A N 1
ATOM 2439 C CA . GLY A 1 337 ? -17.514 12.615 -20.850 1.00 32.06 337 GLY A CA 1
ATOM 2440 C C . GLY A 1 337 ? -18.883 11.901 -20.945 1.00 32.06 337 GLY A C 1
ATOM 2441 O O . GLY A 1 337 ? -19.801 12.373 -21.601 1.00 32.06 337 GLY A O 1
ATOM 2442 N N . ARG A 1 338 ? -19.061 10.925 -20.032 1.00 32.19 338 ARG A N 1
ATOM 2443 C CA . ARG A 1 338 ? -20.301 10.530 -19.308 1.00 32.19 338 ARG A CA 1
ATOM 2444 C C . ARG A 1 338 ? -21.415 9.777 -20.070 1.00 32.19 338 ARG A C 1
ATOM 2446 O O . ARG A 1 338 ? -22.121 10.375 -20.861 1.00 32.19 338 ARG A O 1
ATOM 2453 N N . LEU A 1 339 ? -21.711 8.544 -19.635 1.00 28.97 339 LEU A N 1
ATOM 2454 C CA . LEU A 1 339 ? -23.057 7.951 -19.425 1.00 28.97 339 LEU A CA 1
ATOM 2455 C C . LEU A 1 339 ? -22.845 6.677 -18.572 1.00 28.97 339 LEU A C 1
ATOM 2457 O O . LEU A 1 339 ? -21.939 5.911 -18.866 1.00 28.97 339 LEU A O 1
ATOM 2461 N N . VAL A 1 340 ? -23.383 6.544 -17.355 1.00 35.16 340 VAL A N 1
ATOM 2462 C CA . VAL A 1 340 ? -24.791 6.330 -16.955 1.00 35.16 340 VAL A CA 1
ATOM 2463 C C . VAL A 1 340 ? -25.330 4.977 -17.446 1.00 35.16 340 VAL A C 1
ATOM 2465 O O . VAL A 1 340 ? -25.612 4.836 -18.631 1.00 35.16 340 VAL A O 1
ATOM 2468 N N . LEU A 1 341 ? -25.532 4.108 -16.439 1.00 39.25 341 LEU A N 1
ATOM 2469 C CA . LEU A 1 341 ? -26.119 2.755 -16.372 1.00 39.25 341 LEU A CA 1
ATOM 2470 C C . LEU A 1 341 ? -25.331 1.613 -17.024 1.00 39.25 341 LEU A C 1
ATOM 2472 O O . LEU A 1 341 ? -25.310 1.516 -18.266 1.00 39.25 341 LEU A O 1
#

Nearest PDB structures (foldseek):
  9b3n-assembly1_A  TM=4.154E-01  e=4.188E-22  Homo sapiens
  4xbm-assembly2_B  TM=3.804E-01  e=1.953E-19  Homo sapiens
  5fma-assembly1_A  TM=4.601E-01  e=7.209E-16  Homo sapiens
  5fm9-assembly1_A-2  TM=4.446E-01  e=5.318E-16  Homo sapiens
  9b3g-assembly1_A  TM=6.689E-01  e=2.854E-11  Homo sapiens

Mean predicted aligned error: 16.61 Å

Solvent-accessible surface area (backbone atoms only — not comparable to full-atom values): 20688 Å² total; per-residue (Å²): 140,85,92,82,82,90,83,83,83,91,70,74,82,54,63,98,54,35,32,68,88,81,41,80,38,77,43,50,56,55,64,73,58,70,28,32,88,83,19,48,61,40,73,74,50,85,78,36,60,46,41,48,48,48,88,31,35,35,68,80,30,19,75,37,74,41,79,44,46,82,86,58,75,45,29,86,80,21,44,71,41,70,41,84,65,39,58,46,36,52,48,45,95,36,31,34,67,74,33,18,76,38,69,45,54,53,43,79,76,37,75,73,65,27,30,86,81,22,48,64,43,67,44,93,66,46,69,47,40,50,52,44,84,26,38,36,68,80,33,19,75,39,71,42,73,40,48,82,81,52,77,47,28,94,83,36,46,70,39,69,40,76,62,39,57,46,37,48,50,45,94,58,33,27,32,75,39,28,77,33,52,34,42,47,75,75,59,66,39,32,84,89,24,50,65,45,54,41,53,87,79,26,47,62,47,42,52,50,45,80,32,36,36,70,78,32,22,75,39,67,43,57,51,49,81,76,50,66,72,27,34,80,79,18,49,61,41,69,44,94,49,39,70,45,37,51,48,40,80,29,37,36,64,77,35,20,75,38,72,52,61,55,48,79,74,60,75,46,58,74,84,28,47,63,43,72,43,83,54,44,65,48,68,49,66,72,84,91,56,92,81,56,71,80,93,79,69,79,88,70,79,78,77,70,79,79,78,81,84,73,86,71,80,82,81,88,7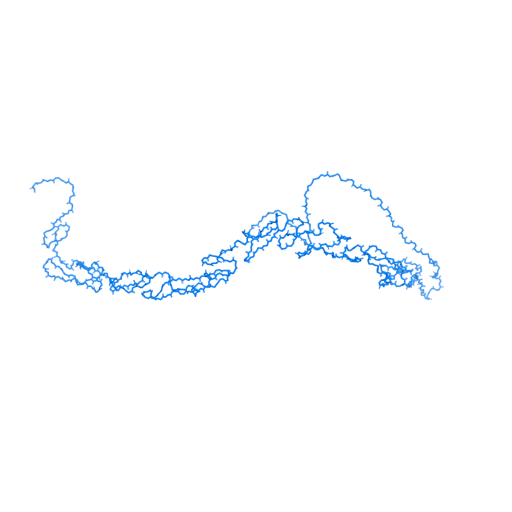5,82,91,78,85,86,85,89,87,87,88,75,100,63,99,73,91,85,81,83,83,89,82,86,135

Secondary structure (DSSP, 8-state):
------S----PPPPTTEESTTS-EE--TTSS----TTPEEEE-SSS-EEEEPPTTEESTTS-EEP---TT----TTPEEEE-SS-EEEE--TTEESSSS-EEP-HHHH-TTSS-TTPEEEEETTEEEEEPPTTEESTTS-EEP-TTTT--PPTTPEEEE-SS-EEEEPPTTEESTTS-EE-GGGG----TTPEEEE-TTT--EEEEPPTTEESSSS-EE--HHHH----STTPEEEEETTEEEEEPPTTEESTTS-EEP-GGGG----TTPEEEEETTEEEEE--TT-TTS-----------PPPP---------------------SS-----S-----

Sequence (341 aa):
MRTAEHTQCNLCMCEPGYTGKNCESGYIPCSPSPCQNGGTCKQSTKYSYECKCPPGFQGKNCEENTDDCPGNLCQNGGTCVDGINAYHCSCPSSFTGEFCENDVDECALRPSICQNGATCTNTHGSYNCICVNGWNGPDCSNNIDDCVDAACFNGATCIDGVGSFYCRCTPGKTGLLCHLDDACTSNPCHADAICDTSPINGSFTCSCAVGYKGIDCSEDIDECDQGSPCEHNGICVNTPGSFACNCSQGFTGPRCETNVNECESHPCQNQGSCLDDPGTFRCVCMPVSASICSSNAPARGVSGPASPNKKRNAPTLVSRGGQFTYKSRTNDWIDGGRLVL